Protein AF-A0A0Q4N0N8-F1 (afdb_monomer_lite)

pLDDT: mean 71.2, std 19.1, range [31.25, 95.81]

Structure (mmCIF, N/CA/C/O backbone):
data_AF-A0A0Q4N0N8-F1
#
_entry.id   AF-A0A0Q4N0N8-F1
#
loop_
_atom_site.group_PDB
_atom_site.id
_atom_site.type_symbol
_atom_site.label_atom_id
_atom_site.label_alt_id
_atom_site.label_comp_id
_atom_site.label_asym_id
_atom_site.label_entity_id
_atom_site.label_seq_id
_atom_site.pdbx_PDB_ins_code
_atom_site.Cartn_x
_atom_site.Cartn_y
_atom_site.Cartn_z
_atom_site.occupancy
_atom_site.B_iso_or_equiv
_atom_site.auth_seq_id
_atom_site.auth_comp_id
_atom_site.auth_asym_id
_atom_site.auth_atom_id
_atom_site.pdbx_PDB_model_num
ATOM 1 N N . MET A 1 1 ? 12.031 32.124 41.046 1.00 43.16 1 MET A N 1
ATOM 2 C CA . MET A 1 1 ? 10.658 31.574 41.021 1.00 43.16 1 MET A CA 1
ATOM 3 C C . MET A 1 1 ? 9.547 32.615 41.197 1.00 43.16 1 MET A C 1
ATOM 5 O O . MET A 1 1 ? 8.815 32.809 40.239 1.00 43.16 1 MET A O 1
ATOM 9 N N . GLN A 1 2 ? 9.386 33.323 42.329 1.00 37.41 2 GLN A N 1
ATOM 10 C CA . GLN A 1 2 ? 8.255 34.274 42.490 1.00 37.41 2 GLN A CA 1
ATOM 11 C C . GLN A 1 2 ? 8.308 35.481 41.524 1.00 37.41 2 GLN A C 1
ATOM 13 O O . GLN A 1 2 ? 7.289 35.864 40.955 1.00 37.41 2 GLN A O 1
ATOM 18 N N . ASN A 1 3 ? 9.500 36.027 41.255 1.00 42.97 3 ASN A N 1
ATOM 19 C CA . ASN A 1 3 ? 9.675 37.169 40.341 1.00 42.97 3 ASN A CA 1
ATOM 20 C C . ASN A 1 3 ? 9.456 36.830 38.852 1.00 42.97 3 ASN A C 1
ATOM 22 O O . ASN A 1 3 ? 9.012 37.686 38.088 1.00 42.97 3 ASN A O 1
ATOM 26 N N . GLU A 1 4 ? 9.714 35.589 38.431 1.00 53.62 4 GLU A N 1
ATOM 27 C CA . GLU A 1 4 ? 9.490 35.144 37.043 1.00 53.62 4 GLU A CA 1
ATOM 28 C C . GLU A 1 4 ? 7.996 34.991 36.741 1.00 53.62 4 GLU A C 1
ATOM 30 O O . GLU A 1 4 ? 7.537 35.378 35.666 1.00 53.62 4 GLU A O 1
ATOM 35 N N . TYR A 1 5 ? 7.219 34.532 37.726 1.00 55.38 5 TYR A N 1
ATOM 36 C CA . TYR A 1 5 ? 5.762 34.435 37.634 1.00 55.38 5 TYR A CA 1
ATOM 37 C C . TYR A 1 5 ? 5.108 35.806 37.428 1.00 55.38 5 TYR A C 1
ATOM 39 O O . TYR A 1 5 ? 4.250 35.971 36.562 1.00 55.38 5 TYR A O 1
ATOM 47 N N . VAL A 1 6 ? 5.564 36.824 38.163 1.00 57.94 6 VAL A N 1
ATOM 48 C CA . VAL A 1 6 ? 5.051 38.199 38.036 1.00 57.94 6 VAL A CA 1
ATOM 49 C C . VAL A 1 6 ? 5.380 38.800 36.665 1.00 57.94 6 VAL A C 1
ATOM 51 O O . VAL A 1 6 ? 4.570 39.542 36.104 1.00 57.94 6 VAL A O 1
ATOM 54 N N . SER A 1 7 ? 6.544 38.467 36.100 1.00 67.62 7 SER A N 1
ATOM 55 C CA . SER A 1 7 ? 6.928 38.888 34.748 1.00 67.62 7 SER A CA 1
ATOM 56 C C . SER A 1 7 ? 6.026 38.252 33.683 1.00 67.62 7 SER A C 1
ATOM 58 O O . SER A 1 7 ? 5.452 38.962 32.856 1.00 67.62 7 SER A O 1
ATOM 60 N N . ALA A 1 8 ? 5.794 36.937 33.765 1.00 66.88 8 ALA A N 1
ATOM 61 C CA . ALA A 1 8 ? 4.926 36.210 32.836 1.00 66.88 8 ALA A CA 1
ATOM 62 C C . ALA A 1 8 ? 3.473 36.723 32.855 1.00 66.88 8 ALA A C 1
ATOM 64 O O . ALA A 1 8 ? 2.869 36.922 31.800 1.00 66.88 8 ALA A O 1
ATOM 65 N N . VAL A 1 9 ? 2.929 37.027 34.039 1.00 65.81 9 VAL A N 1
ATOM 66 C CA . VAL A 1 9 ? 1.575 37.594 34.189 1.00 65.81 9 VAL A CA 1
ATOM 67 C C . VAL A 1 9 ? 1.457 38.963 33.519 1.00 65.81 9 VAL A C 1
ATOM 69 O O . VAL A 1 9 ? 0.477 39.235 32.826 1.00 65.81 9 VAL A O 1
ATOM 72 N N . LYS A 1 10 ? 2.471 39.824 33.660 1.00 72.44 10 LYS A N 1
ATOM 73 C CA . LYS A 1 10 ? 2.496 41.141 33.003 1.00 72.44 10 LYS A CA 1
ATOM 74 C C . LYS A 1 10 ? 2.585 41.024 31.480 1.00 72.44 10 LYS A C 1
ATOM 76 O O . LYS A 1 10 ? 1.965 41.829 30.776 1.00 72.44 10 LYS A O 1
ATOM 81 N N . THR A 1 11 ? 3.318 40.035 30.973 1.00 77.81 11 THR A N 1
ATOM 82 C CA . THR A 1 11 ? 3.408 39.742 29.537 1.00 77.81 11 THR A CA 1
ATOM 83 C C . THR A 1 11 ? 2.068 39.254 28.995 1.00 77.81 11 THR A C 1
ATOM 85 O O . THR A 1 11 ? 1.541 39.850 28.058 1.00 77.81 11 THR A O 1
ATOM 88 N N . HIS A 1 12 ? 1.441 38.266 29.639 1.00 72.50 12 HIS A N 1
ATOM 89 C CA . HIS A 1 12 ? 0.130 37.756 29.224 1.00 72.50 12 HIS A CA 1
ATOM 90 C C . HIS A 1 12 ? -0.971 38.823 29.310 1.00 72.50 12 HIS A C 1
ATOM 92 O O . HIS A 1 12 ? -1.810 38.910 28.416 1.00 72.50 12 HIS A O 1
ATOM 98 N N . ALA A 1 13 ? -0.931 39.702 30.317 1.00 77.06 13 ALA A N 1
ATOM 99 C CA . ALA A 1 13 ? -1.855 40.832 30.412 1.00 77.06 13 ALA A CA 1
ATOM 100 C C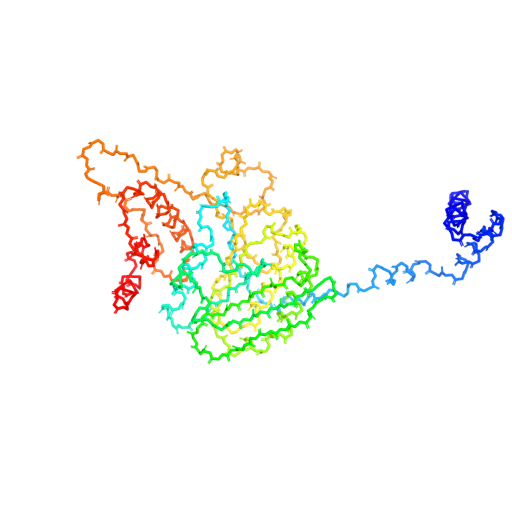 . ALA A 1 13 ? -1.687 41.826 29.260 1.00 77.06 13 ALA A C 1
ATOM 102 O O . ALA A 1 13 ? -2.662 42.424 28.812 1.00 77.06 13 ALA A O 1
ATOM 103 N N . SER A 1 14 ? -0.461 41.994 28.760 1.00 78.94 14 SER A N 1
ATOM 104 C CA . SER A 1 14 ? -0.189 42.881 27.626 1.00 78.94 14 SER A CA 1
ATOM 105 C C . SER A 1 14 ? -0.742 42.292 26.324 1.00 78.94 14 SER A C 1
ATOM 107 O O . SER A 1 14 ? -1.399 43.008 25.574 1.00 78.94 14 SER A O 1
ATOM 109 N N . VAL A 1 15 ? -0.568 40.981 26.117 1.00 80.81 15 VAL A N 1
ATOM 110 C CA . VAL A 1 15 ? -1.130 40.246 24.970 1.00 80.81 15 VAL A CA 1
ATOM 111 C C . VAL A 1 15 ? -2.661 40.261 24.993 1.00 80.81 15 VAL A C 1
ATOM 113 O O . VAL A 1 15 ? -3.289 40.502 23.965 1.00 80.81 15 VAL A O 1
ATOM 116 N N . LEU A 1 16 ? -3.279 40.063 26.163 1.00 75.06 16 LEU A N 1
ATOM 117 C CA . LEU A 1 16 ? -4.738 40.085 26.309 1.00 75.06 16 LEU A CA 1
ATOM 118 C C . LEU A 1 16 ? -5.328 41.458 25.957 1.00 75.06 16 LEU A C 1
ATOM 120 O O . LEU A 1 16 ? -6.315 41.534 25.227 1.00 75.06 16 LEU A O 1
ATOM 124 N N . VAL A 1 17 ? -4.712 42.542 26.442 1.00 83.06 17 VAL A N 1
ATOM 125 C CA . VAL A 1 17 ? -5.129 43.915 26.110 1.00 83.06 17 VAL A CA 1
ATOM 126 C C . VAL A 1 17 ? -4.998 44.174 24.612 1.00 83.06 17 VAL A C 1
ATOM 128 O O . VAL A 1 17 ? -5.902 44.750 24.011 1.00 83.06 17 VAL A O 1
ATOM 131 N N . GLU A 1 18 ? -3.901 43.735 23.996 1.00 81.31 18 GLU A N 1
ATOM 132 C CA . GLU A 1 18 ? -3.695 43.898 22.559 1.00 81.31 18 GLU A CA 1
ATOM 133 C C . GLU A 1 18 ? -4.745 43.132 21.746 1.00 81.31 18 GLU A C 1
ATOM 135 O O . GLU A 1 18 ? -5.335 43.689 20.821 1.00 81.31 18 GLU A O 1
ATOM 140 N N . HIS A 1 19 ? -5.028 41.881 22.115 1.00 73.81 19 HIS A N 1
ATOM 141 C CA . HIS A 1 19 ? -5.991 41.043 21.408 1.00 73.81 19 HIS A CA 1
ATOM 142 C C . HIS A 1 19 ? -7.421 41.588 21.519 1.00 73.81 19 HIS A C 1
ATOM 144 O O . HIS A 1 19 ? -8.115 41.687 20.512 1.00 73.81 19 HIS A O 1
ATOM 150 N N . LEU A 1 20 ? -7.852 42.011 22.712 1.00 77.00 20 LEU A N 1
ATOM 151 C CA . LEU A 1 20 ? -9.197 42.559 22.929 1.00 77.00 20 LEU A CA 1
ATOM 152 C C . LEU A 1 20 ? -9.392 43.933 22.275 1.00 77.00 20 LEU A C 1
ATOM 154 O O . LEU A 1 20 ? -10.472 44.213 21.750 1.00 77.00 20 LEU A O 1
ATOM 158 N N . ASN A 1 21 ? -8.337 44.751 22.209 1.00 81.62 21 ASN A N 1
ATOM 159 C CA . ASN A 1 21 ? -8.382 46.017 21.479 1.00 81.62 21 ASN A CA 1
ATOM 160 C C . ASN A 1 21 ? -8.669 45.816 19.982 1.00 81.62 21 ASN A C 1
ATOM 162 O O . ASN A 1 21 ? -9.342 46.660 19.390 1.00 81.62 21 ASN A O 1
ATOM 166 N N . ARG A 1 22 ? -8.231 44.702 19.371 1.00 79.06 22 ARG A N 1
ATOM 167 C CA . ARG A 1 22 ? -8.543 44.380 17.961 1.00 79.06 22 ARG A CA 1
ATOM 168 C C . ARG A 1 22 ? -10.039 44.160 17.720 1.00 79.06 22 ARG A C 1
ATOM 170 O O . ARG A 1 22 ? -10.505 44.379 16.609 1.00 79.06 22 ARG A O 1
ATOM 177 N N . TYR A 1 23 ? -10.789 43.798 18.760 1.00 78.19 23 TYR A N 1
ATOM 178 C CA . TYR A 1 23 ? -12.248 43.654 18.731 1.00 78.19 23 TYR A CA 1
ATOM 179 C C . TYR A 1 23 ? -12.982 44.890 19.287 1.00 78.19 23 TYR A C 1
ATOM 181 O O . TYR A 1 23 ? -14.175 44.826 19.569 1.00 78.19 23 TYR A O 1
ATOM 189 N N . GLY A 1 24 ? -12.284 46.020 19.468 1.00 79.19 24 GLY A N 1
ATOM 190 C CA . GLY A 1 24 ? -12.861 47.277 19.959 1.00 79.19 24 GLY A CA 1
ATOM 191 C C . GLY A 1 24 ? -13.084 47.342 21.475 1.00 79.19 24 GLY A C 1
ATOM 192 O O . GLY A 1 24 ? -13.628 48.329 21.972 1.00 79.19 24 GLY A O 1
ATOM 193 N N . ILE A 1 25 ? -12.646 46.330 22.229 1.00 80.38 25 ILE A N 1
ATOM 194 C CA . ILE A 1 25 ? -12.832 46.249 23.680 1.00 80.38 25 ILE A CA 1
ATOM 195 C C . ILE A 1 25 ? -11.601 46.836 24.378 1.00 80.38 25 ILE A C 1
ATOM 197 O O . ILE A 1 25 ? -10.527 46.236 24.386 1.00 80.38 25 ILE A O 1
ATOM 201 N N . LYS A 1 26 ? -11.765 48.008 25.002 1.00 82.06 26 LYS A N 1
ATOM 202 C CA . LYS A 1 26 ? -10.688 48.683 25.742 1.00 82.06 26 LYS A CA 1
ATOM 203 C C . LYS A 1 26 ? -10.602 48.164 27.175 1.00 82.06 26 LYS A C 1
ATOM 205 O O . LYS A 1 26 ? -11.478 48.444 27.988 1.00 82.06 26 LYS A O 1
ATOM 210 N N . LEU A 1 27 ? -9.509 47.474 27.497 1.00 79.62 27 LEU A N 1
ATOM 211 C CA . LEU A 1 27 ? -9.228 46.958 28.840 1.00 79.62 27 LEU A CA 1
ATOM 212 C C . LEU A 1 27 ? -7.971 47.620 29.425 1.00 79.62 27 LEU A C 1
ATOM 214 O O . LEU A 1 27 ? -6.937 47.695 28.759 1.00 79.62 27 LEU A O 1
ATOM 218 N N . LYS A 1 28 ? -8.026 48.096 30.679 1.00 84.19 28 LYS A N 1
ATOM 219 C CA . LYS A 1 28 ? -6.827 48.624 31.356 1.00 84.19 28 LYS A CA 1
ATOM 220 C C . LYS A 1 28 ? -5.896 47.474 31.739 1.00 84.19 28 LYS A C 1
ATOM 222 O O . LYS A 1 28 ? -6.342 46.421 32.186 1.00 84.19 28 LYS A O 1
ATOM 227 N N . LYS A 1 29 ? -4.582 47.699 31.648 1.00 74.88 29 LYS A N 1
ATOM 228 C CA . LYS A 1 29 ? -3.563 46.677 31.947 1.00 74.88 29 LYS A CA 1
ATOM 229 C C . LYS A 1 29 ? -3.675 46.107 33.368 1.00 74.88 29 LYS A C 1
ATOM 231 O O . LYS A 1 29 ? -3.425 44.926 33.561 1.00 74.88 29 LYS A O 1
ATOM 236 N N . THR A 1 30 ? -4.099 46.907 34.345 1.00 75.69 30 THR A N 1
ATOM 237 C CA . THR A 1 30 ? -4.363 46.455 35.722 1.00 75.69 30 THR A CA 1
ATOM 238 C C . THR A 1 30 ? -5.558 45.504 35.814 1.00 75.69 30 THR A C 1
ATOM 240 O O . THR A 1 30 ? -5.446 44.465 36.452 1.00 75.69 30 THR A O 1
ATOM 243 N N . GLN A 1 31 ? -6.647 45.784 35.091 1.00 76.31 31 GLN A N 1
ATOM 244 C CA . GLN A 1 31 ? -7.818 44.900 35.011 1.00 76.31 31 GLN A CA 1
ATOM 245 C C . GLN A 1 31 ? -7.477 43.583 34.297 1.00 76.31 31 GLN A C 1
ATOM 247 O O . GLN A 1 31 ? -7.916 42.517 34.710 1.00 76.31 31 GLN A O 1
ATOM 252 N N . ALA A 1 32 ? -6.638 43.634 33.257 1.00 72.81 32 ALA A N 1
ATOM 253 C CA . ALA A 1 32 ? -6.144 42.436 32.577 1.00 72.81 32 ALA A CA 1
ATOM 254 C C . ALA A 1 32 ? -5.270 41.556 33.490 1.00 72.81 32 ALA A C 1
ATOM 256 O O . ALA A 1 32 ? -5.362 40.332 33.430 1.00 72.81 32 ALA A O 1
ATOM 257 N N . ILE A 1 33 ? -4.451 42.167 34.354 1.00 71.88 33 ILE A N 1
ATOM 258 C CA . ILE A 1 33 ? -3.653 41.445 35.355 1.00 71.88 33 ILE A CA 1
ATOM 259 C C . ILE A 1 33 ? -4.564 40.773 36.388 1.00 71.88 33 ILE A C 1
ATOM 261 O O . ILE A 1 33 ? -4.341 39.608 36.691 1.00 71.88 33 ILE A O 1
ATOM 265 N N . GLU A 1 34 ? -5.598 41.456 36.886 1.00 70.25 34 GLU A N 1
ATOM 266 C CA . GLU A 1 34 ? -6.567 40.874 37.831 1.00 70.25 34 GLU A CA 1
ATOM 267 C C . GLU A 1 34 ? -7.352 39.710 37.217 1.00 70.25 34 GLU A C 1
ATOM 269 O O . GLU A 1 34 ? -7.505 38.671 37.853 1.00 70.25 34 GLU A O 1
ATOM 274 N N . VAL A 1 35 ? -7.791 39.838 35.961 1.00 71.50 35 VAL A N 1
ATOM 275 C CA . VAL A 1 35 ? -8.472 38.755 35.234 1.00 71.50 35 VAL A CA 1
ATOM 276 C C . VAL A 1 35 ? -7.550 37.547 35.070 1.00 71.50 35 VAL A C 1
ATOM 278 O O . VAL A 1 35 ? -7.963 36.425 35.347 1.00 71.50 35 VAL A O 1
ATOM 281 N N . ILE A 1 36 ? -6.290 37.754 34.678 1.00 71.12 36 ILE A N 1
ATOM 282 C CA . ILE A 1 36 ? -5.321 36.661 34.522 1.00 71.12 36 ILE A CA 1
ATOM 283 C C . ILE A 1 36 ? -4.952 36.044 35.871 1.00 71.12 36 ILE A C 1
ATOM 285 O O . ILE A 1 36 ? -4.863 34.825 35.956 1.00 71.12 36 ILE A O 1
ATOM 289 N N . ALA A 1 37 ? -4.784 36.847 36.922 1.00 65.06 37 ALA A N 1
ATOM 290 C CA . ALA A 1 37 ? -4.502 36.358 38.268 1.00 65.06 37 ALA A CA 1
ATOM 291 C C . ALA A 1 37 ? -5.677 35.538 38.830 1.00 65.06 37 ALA A C 1
ATOM 293 O O . ALA A 1 37 ? -5.457 34.466 39.389 1.00 65.06 37 ALA A O 1
ATOM 294 N N . ASN A 1 38 ? -6.920 35.977 38.607 1.00 65.88 38 ASN A N 1
ATOM 295 C CA . ASN A 1 38 ? -8.122 35.235 38.996 1.00 65.88 38 ASN A CA 1
ATOM 296 C C . ASN A 1 38 ? -8.294 33.945 38.178 1.00 65.88 38 ASN A C 1
ATOM 298 O O . ASN A 1 38 ? -8.604 32.899 38.745 1.00 65.88 38 ASN A O 1
ATOM 302 N N . LEU A 1 39 ? -8.023 33.980 36.869 1.00 62.38 39 LEU A N 1
ATOM 303 C CA . LEU A 1 39 ? -8.026 32.785 36.018 1.00 62.38 39 LEU A CA 1
ATOM 304 C C . LEU A 1 39 ? -6.916 31.802 36.413 1.00 62.38 39 LEU A C 1
ATOM 306 O O . LEU A 1 39 ? -7.148 30.598 36.431 1.00 62.38 39 LEU A O 1
ATOM 310 N N . GLN A 1 40 ? -5.726 32.284 36.770 1.00 63.31 40 GLN A N 1
ATOM 311 C CA . GLN A 1 40 ? -4.629 31.444 37.260 1.00 63.31 40 GLN A CA 1
ATOM 312 C C . GLN A 1 40 ? -4.901 30.874 38.658 1.00 63.31 40 GLN A C 1
ATOM 314 O O . GLN A 1 40 ? -4.485 29.753 38.931 1.00 63.31 40 GLN A O 1
ATOM 319 N N . GLY A 1 41 ? -5.622 31.601 39.518 1.00 56.44 41 GLY A N 1
ATOM 320 C CA . GLY A 1 41 ? -6.032 31.126 40.842 1.00 56.44 41 GLY A CA 1
ATOM 321 C C . GLY A 1 41 ? -7.158 30.087 40.815 1.00 56.44 41 GLY A C 1
ATOM 322 O O . GLY A 1 41 ? -7.227 29.248 41.709 1.00 56.44 41 GLY A O 1
ATOM 323 N N . GLN A 1 42 ? -8.028 30.109 39.798 1.00 52.25 42 GLN A N 1
ATOM 324 C CA . GLN A 1 42 ? -9.179 29.198 39.695 1.00 52.25 42 GLN A CA 1
ATOM 325 C C . GLN A 1 42 ? -8.983 28.026 38.726 1.00 52.25 42 GLN A C 1
ATOM 327 O O . GLN A 1 42 ? -9.753 27.066 38.763 1.00 52.25 42 GLN A O 1
ATOM 332 N N . THR A 1 43 ? -7.961 28.066 37.872 1.00 53.59 43 THR A N 1
ATOM 333 C CA . THR A 1 43 ? -7.798 27.077 36.805 1.00 53.59 43 THR A CA 1
ATOM 334 C C . THR A 1 43 ? -6.507 26.302 37.006 1.00 53.59 43 THR A C 1
ATOM 336 O O . THR A 1 43 ? -5.416 26.829 36.800 1.00 53.59 43 THR A O 1
ATOM 339 N N . ASP A 1 44 ? -6.634 25.031 37.392 1.00 56.25 44 ASP A N 1
ATOM 340 C CA . ASP A 1 44 ? -5.523 24.083 37.406 1.00 56.25 44 ASP A CA 1
ATOM 341 C C . ASP A 1 44 ? -4.994 23.924 35.973 1.00 56.25 44 ASP A C 1
ATOM 343 O O . ASP A 1 44 ? -5.533 23.178 35.147 1.00 56.25 44 ASP A O 1
ATOM 347 N N . TRP A 1 45 ? -3.960 24.701 35.655 1.00 48.97 45 TRP A N 1
ATOM 348 C CA . TRP A 1 45 ? -3.344 24.741 34.336 1.00 48.97 45 TRP A CA 1
ATOM 349 C C . TRP A 1 45 ? -2.771 23.389 33.932 1.00 48.97 45 TRP A C 1
ATOM 351 O O . TRP A 1 45 ? -2.695 23.125 32.739 1.00 48.97 45 TRP A O 1
ATOM 361 N N . ASN A 1 46 ? -2.457 22.496 34.875 1.00 49.09 46 ASN A N 1
ATOM 362 C CA . ASN A 1 46 ? -2.067 21.129 34.544 1.00 49.09 46 ASN A CA 1
ATOM 363 C C . ASN A 1 46 ? -3.263 20.316 34.047 1.00 49.09 46 ASN A C 1
ATOM 365 O O . ASN A 1 46 ? -3.111 19.522 33.127 1.00 49.09 46 ASN A O 1
ATOM 369 N N . ARG A 1 47 ? -4.467 20.565 34.570 1.00 46.09 47 ARG A N 1
ATOM 370 C CA . ARG A 1 47 ? -5.714 19.925 34.126 1.00 46.09 47 ARG A CA 1
ATOM 371 C C . ARG A 1 47 ? -6.227 20.485 32.801 1.00 46.09 47 ARG A C 1
ATOM 373 O O . ARG A 1 47 ? -6.757 19.731 31.992 1.00 46.09 47 ARG A O 1
ATOM 380 N N . VAL A 1 48 ? -6.072 21.788 32.556 1.00 44.38 48 VAL A N 1
ATOM 381 C CA . VAL A 1 48 ? -6.411 22.401 31.258 1.00 44.38 48 VAL A CA 1
ATOM 382 C C . VAL A 1 48 ? -5.372 22.059 30.203 1.00 44.38 48 VAL A C 1
ATOM 384 O O . VAL A 1 48 ? -5.752 21.684 29.102 1.00 44.38 48 VAL A O 1
ATOM 387 N N . ARG A 1 49 ? -4.080 22.076 30.545 1.00 40.97 49 ARG A N 1
ATOM 388 C CA . ARG A 1 49 ? -3.027 21.553 29.674 1.00 40.97 49 ARG A CA 1
ATOM 389 C C . ARG A 1 49 ? -3.278 20.082 29.385 1.00 40.97 49 ARG A C 1
ATOM 391 O O . ARG A 1 49 ? -3.349 19.753 28.223 1.00 40.97 49 ARG A O 1
ATOM 398 N N . ALA A 1 50 ? -3.585 19.246 30.378 1.00 41.94 50 ALA A N 1
ATOM 399 C CA . ALA A 1 50 ? -3.968 17.850 30.156 1.00 41.94 50 ALA A CA 1
ATOM 400 C C . ALA A 1 50 ? -5.249 17.675 29.323 1.00 41.94 50 ALA A C 1
ATOM 402 O O . ALA A 1 50 ? -5.362 16.652 28.670 1.00 41.94 50 ALA A O 1
ATOM 403 N N . LYS A 1 51 ? -6.185 18.636 29.308 1.00 46.19 51 LYS A N 1
ATOM 404 C CA . LYS A 1 51 ? -7.361 18.636 28.411 1.00 46.19 51 LYS A CA 1
ATOM 405 C C . LYS A 1 51 ? -7.059 19.155 27.000 1.00 46.19 51 LYS A C 1
ATOM 407 O O . LYS A 1 51 ? -7.741 18.767 26.061 1.00 46.19 51 LYS A O 1
ATOM 412 N N . LEU A 1 52 ? -6.078 20.045 26.855 1.00 40.88 52 LEU A N 1
ATOM 413 C CA . LEU A 1 52 ? -5.626 20.591 25.570 1.00 40.88 52 LEU A CA 1
ATOM 414 C C . LEU A 1 52 ? -4.570 19.695 24.902 1.00 40.88 52 LEU A C 1
ATOM 416 O O . LEU A 1 52 ? -4.475 19.680 23.684 1.00 40.88 52 LEU A O 1
ATOM 420 N N . THR A 1 53 ? -3.795 18.941 25.687 1.00 42.53 53 THR A N 1
ATOM 421 C CA . THR A 1 53 ? -2.750 18.000 25.244 1.00 42.53 53 THR A CA 1
ATOM 422 C C . THR A 1 53 ? -3.148 16.532 25.426 1.00 42.53 53 THR A C 1
ATOM 424 O O . THR A 1 53 ? -2.407 15.646 25.023 1.00 42.53 53 THR A O 1
ATOM 427 N N . GLY A 1 54 ? -4.291 16.250 26.048 1.00 40.25 54 GLY A N 1
ATOM 428 C CA . GLY A 1 54 ? -4.900 14.925 26.157 1.00 40.25 54 GLY A CA 1
ATOM 429 C C . GLY A 1 54 ? -6.397 15.098 25.918 1.00 40.25 54 GLY A C 1
ATOM 430 O O . GLY A 1 54 ? -7.118 15.646 26.740 1.00 40.25 54 GLY A O 1
ATOM 431 N N . VAL A 1 55 ? -6.920 14.749 24.751 1.00 38.88 55 VAL A N 1
ATOM 432 C CA . VAL A 1 55 ? -7.029 13.369 24.290 1.00 38.88 55 VAL A CA 1
ATOM 433 C C . VAL A 1 55 ? -6.819 13.328 22.770 1.00 38.88 55 VAL A C 1
ATOM 435 O O . VAL A 1 55 ? -7.780 13.228 22.017 1.00 38.88 55 VAL A O 1
ATOM 438 N N . GLU A 1 56 ? -5.572 13.291 22.299 1.00 42.94 56 GLU A N 1
ATOM 439 C CA . GLU A 1 56 ? -5.287 12.290 21.270 1.00 42.94 56 GLU A CA 1
ATOM 440 C C . GLU A 1 56 ? -5.205 10.972 22.036 1.00 42.94 56 GLU A C 1
ATOM 442 O O . GLU A 1 56 ? -4.160 10.557 22.535 1.00 42.94 56 GLU A O 1
ATOM 447 N N . LYS A 1 57 ? -6.362 10.325 22.232 1.00 45.03 57 LYS A N 1
ATOM 448 C CA . LYS A 1 57 ? -6.360 8.881 22.472 1.00 45.03 57 LYS A CA 1
ATOM 449 C C . LYS A 1 57 ? -5.468 8.339 21.368 1.00 45.03 57 LYS A C 1
ATOM 451 O O . LYS A 1 57 ? -5.700 8.703 20.216 1.00 45.03 57 LYS A O 1
ATOM 456 N N . LYS A 1 58 ? -4.481 7.507 21.706 1.00 48.88 58 LYS A N 1
ATOM 457 C CA . LYS A 1 58 ? -3.820 6.656 20.720 1.00 48.88 58 LYS A CA 1
ATOM 458 C C . LYS A 1 58 ? -4.956 6.003 19.926 1.00 48.88 58 LYS A C 1
ATOM 460 O O . LYS A 1 58 ? -5.626 5.105 20.428 1.00 48.88 58 LYS A O 1
ATOM 465 N N . LEU A 1 59 ? -5.258 6.548 18.746 1.00 57.22 59 LEU A N 1
ATOM 466 C CA . LEU A 1 59 ? -6.210 5.954 17.812 1.00 57.22 59 LEU A CA 1
ATOM 467 C C . LEU A 1 59 ? -5.677 4.588 17.399 1.00 57.22 59 LEU A C 1
ATOM 469 O O . LEU A 1 59 ? -6.452 3.713 17.050 1.00 57.22 59 LEU A O 1
ATOM 473 N N . MET A 1 60 ? -4.355 4.432 17.502 1.00 63.53 60 MET A N 1
ATOM 474 C CA . MET A 1 60 ? -3.593 3.239 17.227 1.00 63.53 60 MET A CA 1
ATOM 475 C C . MET A 1 60 ? -3.813 2.161 18.294 1.00 63.53 60 MET A C 1
ATOM 477 O O . MET A 1 60 ? -3.285 2.278 19.407 1.00 63.53 60 MET A O 1
ATOM 481 N N . PRO A 1 61 ? -4.565 1.102 17.966 1.00 71.88 61 PRO A N 1
ATOM 482 C CA . PRO A 1 61 ? -4.604 -0.107 18.775 1.00 71.88 61 PRO A CA 1
ATOM 483 C C . PRO A 1 61 ? -3.218 -0.760 18.871 1.00 71.88 61 PRO A C 1
ATOM 485 O O . PRO A 1 61 ? -2.378 -0.642 17.978 1.00 71.88 61 PRO A O 1
ATOM 488 N N . GLU A 1 62 ? -2.974 -1.461 19.975 1.00 82.62 62 GLU A N 1
ATOM 489 C CA . GLU A 1 62 ? -1.721 -2.186 20.189 1.00 82.62 62 GLU A CA 1
ATOM 490 C C . GLU A 1 62 ? -1.640 -3.428 19.294 1.00 82.62 62 GLU A C 1
ATOM 492 O O . GLU A 1 62 ? -2.651 -4.081 19.009 1.00 82.62 62 GLU A O 1
ATOM 497 N N . LEU A 1 63 ? -0.422 -3.765 18.853 1.00 86.44 63 LEU A N 1
ATOM 498 C CA . LEU A 1 63 ? -0.157 -5.003 18.121 1.00 86.44 63 LEU A CA 1
ATOM 499 C C . LEU A 1 63 ? -0.627 -6.209 18.951 1.00 86.44 63 LEU A C 1
ATOM 501 O O . LEU A 1 63 ? -0.312 -6.276 20.142 1.00 86.44 63 LEU A O 1
ATOM 505 N N . PRO A 1 64 ? -1.345 -7.178 18.349 1.00 85.12 64 PRO A N 1
ATOM 506 C CA . PRO A 1 64 ? -1.741 -8.390 19.053 1.00 85.12 64 PRO A CA 1
ATOM 507 C C . PRO A 1 64 ? -0.530 -9.093 19.679 1.00 85.12 64 PRO A C 1
ATOM 509 O O . PRO A 1 64 ? 0.520 -9.226 19.045 1.00 85.12 64 PRO A O 1
ATOM 512 N N . ALA A 1 65 ? -0.678 -9.565 20.919 1.00 82.81 65 ALA A N 1
ATOM 513 C CA . ALA A 1 65 ? 0.392 -10.269 21.618 1.00 82.81 65 ALA A CA 1
ATOM 514 C C . ALA A 1 65 ? 0.878 -11.480 20.799 1.00 82.81 65 ALA A C 1
ATOM 516 O O . ALA A 1 65 ? 0.079 -12.301 20.351 1.00 82.81 65 ALA A O 1
ATOM 517 N N . GLY A 1 66 ? 2.194 -11.581 20.589 1.00 80.00 66 GLY A N 1
ATOM 518 C CA . GLY A 1 66 ? 2.802 -12.660 19.801 1.00 80.00 66 GLY A CA 1
ATOM 519 C C . GLY A 1 66 ? 2.710 -12.495 18.278 1.00 80.00 66 GLY A C 1
ATOM 520 O O . GLY A 1 66 ? 3.091 -13.414 17.550 1.00 80.00 66 GLY A O 1
ATOM 521 N N . ALA A 1 67 ? 2.238 -11.349 17.769 1.00 84.56 67 ALA A N 1
ATOM 522 C CA . ALA A 1 67 ? 2.274 -11.059 16.339 1.00 84.56 67 ALA A CA 1
ATOM 523 C C . ALA A 1 67 ? 3.722 -11.044 15.821 1.00 84.56 67 ALA A C 1
ATOM 525 O O . ALA A 1 67 ? 4.565 -10.282 16.297 1.00 84.56 67 ALA A O 1
ATOM 526 N N . LYS A 1 68 ? 4.009 -11.884 14.820 1.00 87.38 68 LYS A N 1
ATOM 527 C CA . LYS A 1 68 ? 5.283 -11.828 14.093 1.00 87.38 68 LYS A CA 1
ATOM 528 C C . LYS A 1 68 ? 5.362 -10.518 13.297 1.00 87.38 68 LYS A C 1
ATOM 530 O O . LYS A 1 68 ? 4.346 -10.168 12.686 1.00 87.38 68 LYS A O 1
ATOM 535 N N . PRO A 1 69 ? 6.530 -9.847 13.254 1.00 89.81 69 PRO A N 1
ATOM 536 C CA . PRO A 1 69 ? 6.723 -8.671 12.415 1.00 89.81 69 PRO A CA 1
ATOM 537 C C . PRO A 1 69 ? 6.331 -8.952 10.962 1.00 89.81 69 PRO A C 1
ATOM 539 O O . PRO A 1 69 ? 6.681 -9.997 10.408 1.00 89.81 69 PRO A O 1
ATOM 542 N N . LEU A 1 70 ? 5.584 -8.032 10.357 1.00 92.38 70 LEU A N 1
ATOM 543 C CA . LEU A 1 70 ? 5.246 -8.079 8.943 1.00 92.38 70 LEU A CA 1
ATOM 544 C C . LEU A 1 70 ? 6.460 -7.642 8.131 1.00 92.38 70 LEU A C 1
ATOM 546 O O . LEU A 1 70 ? 7.003 -6.558 8.335 1.00 92.38 70 LEU A O 1
ATOM 550 N N . ARG A 1 71 ? 6.872 -8.469 7.180 1.00 92.44 71 ARG A N 1
ATOM 551 C CA . ARG A 1 71 ? 7.933 -8.103 6.252 1.00 92.44 71 ARG A CA 1
ATOM 552 C C . ARG A 1 71 ? 7.507 -6.889 5.426 1.00 92.44 71 ARG A C 1
ATOM 554 O O . ARG A 1 71 ? 6.461 -6.928 4.783 1.00 92.44 71 ARG A O 1
ATOM 561 N N . ALA A 1 72 ? 8.312 -5.833 5.435 1.00 93.00 72 ALA A N 1
ATOM 562 C CA . ALA A 1 72 ? 8.000 -4.564 4.798 1.00 93.00 72 ALA A CA 1
ATOM 563 C C . ALA A 1 72 ? 9.133 -4.098 3.877 1.00 93.00 72 ALA A C 1
ATOM 565 O O . ALA A 1 72 ? 10.306 -4.150 4.242 1.00 93.00 72 ALA A O 1
ATOM 566 N N . MET A 1 73 ? 8.785 -3.610 2.688 1.00 93.31 73 MET A N 1
ATOM 567 C CA . MET A 1 73 ? 9.734 -3.046 1.727 1.00 93.31 73 MET A CA 1
ATOM 568 C C . MET A 1 73 ? 9.281 -1.668 1.262 1.00 93.31 73 MET A C 1
ATOM 570 O O . MET A 1 73 ? 8.128 -1.501 0.872 1.00 93.31 73 MET A O 1
ATOM 574 N N . ILE A 1 74 ? 10.190 -0.690 1.272 1.00 92.62 74 ILE A N 1
ATOM 575 C CA . ILE A 1 74 ? 9.959 0.623 0.653 1.00 92.62 74 ILE A CA 1
ATOM 576 C C . ILE A 1 74 ? 10.781 0.707 -0.627 1.00 92.62 74 ILE A C 1
ATOM 578 O O . ILE A 1 74 ? 12.011 0.653 -0.578 1.00 92.62 74 ILE A O 1
ATOM 582 N N . LEU A 1 75 ? 10.101 0.866 -1.762 1.00 92.06 75 LEU A N 1
ATOM 583 C CA . LEU A 1 75 ? 10.732 1.151 -3.044 1.00 92.06 75 LEU A CA 1
ATOM 584 C C . LEU A 1 75 ? 11.048 2.646 -3.110 1.00 92.06 75 LEU A C 1
ATOM 586 O O . LEU A 1 75 ? 10.145 3.489 -3.084 1.00 92.06 75 LEU A O 1
ATOM 590 N N . LEU A 1 76 ? 12.334 2.965 -3.202 1.00 88.12 76 LEU A N 1
ATOM 591 C CA . LEU A 1 76 ? 12.867 4.316 -3.293 1.00 88.12 76 LEU A CA 1
ATOM 592 C C . LEU A 1 76 ? 13.446 4.554 -4.680 1.00 88.12 76 LEU A C 1
ATOM 594 O O . LEU A 1 76 ? 14.220 3.759 -5.207 1.00 88.12 76 LEU A O 1
ATOM 598 N N . GLY A 1 77 ? 13.082 5.682 -5.273 1.00 83.12 77 GLY A N 1
ATOM 599 C CA . GLY A 1 77 ? 13.569 6.053 -6.591 1.00 83.12 77 GLY A CA 1
ATOM 600 C C . GLY A 1 77 ? 12.969 7.365 -7.068 1.00 83.12 77 GLY A C 1
ATOM 601 O O . GLY A 1 77 ? 11.950 7.833 -6.546 1.00 83.12 77 GLY A O 1
ATOM 602 N N . ARG A 1 78 ? 13.584 7.953 -8.094 1.00 78.00 78 ARG A N 1
ATOM 603 C CA . ARG A 1 78 ? 13.143 9.227 -8.680 1.00 78.00 78 ARG A CA 1
ATOM 604 C C . ARG A 1 78 ? 11.711 9.130 -9.246 1.00 78.00 78 ARG A C 1
ATOM 606 O O . ARG A 1 78 ? 11.205 8.023 -9.478 1.00 78.00 78 ARG A O 1
ATOM 613 N N . PRO A 1 79 ? 11.012 10.258 -9.458 1.00 76.38 79 PRO A N 1
ATOM 614 C CA . PRO A 1 79 ? 9.748 10.259 -10.195 1.00 76.38 79 PRO A CA 1
ATOM 615 C C . PRO A 1 79 ? 9.888 9.572 -11.565 1.00 76.38 79 PRO A C 1
ATOM 617 O O . PRO A 1 79 ? 10.900 9.741 -12.240 1.00 76.38 79 PRO A O 1
ATOM 620 N N . GLY A 1 80 ? 8.882 8.791 -11.977 1.00 69.25 80 GLY A N 1
ATOM 621 C CA . GLY A 1 80 ? 8.841 8.163 -13.309 1.00 69.25 80 GLY A CA 1
ATOM 622 C C . GLY A 1 80 ? 9.747 6.940 -13.525 1.00 69.25 80 GLY A C 1
ATOM 623 O O . GLY A 1 80 ? 9.962 6.554 -14.674 1.00 69.25 80 GLY A O 1
ATOM 624 N N . ILE A 1 81 ? 10.277 6.341 -12.451 1.00 72.69 81 ILE A N 1
ATOM 625 C CA . ILE A 1 81 ? 11.125 5.131 -12.498 1.00 72.69 81 ILE A CA 1
ATOM 626 C C . ILE A 1 81 ? 10.331 3.809 -12.417 1.00 72.69 81 ILE A C 1
ATOM 628 O O . ILE A 1 81 ? 10.929 2.745 -12.372 1.00 72.69 81 ILE A O 1
ATOM 632 N N . GLY A 1 82 ? 8.994 3.854 -12.368 1.00 72.94 82 GLY A N 1
ATOM 633 C CA . GLY A 1 82 ? 8.167 2.637 -12.384 1.00 72.94 82 GLY A CA 1
ATOM 634 C C . GLY A 1 82 ? 7.750 2.069 -11.025 1.00 72.94 82 GLY A C 1
ATOM 635 O O . GLY A 1 82 ? 7.428 0.891 -10.920 1.00 72.94 82 GLY A O 1
ATOM 636 N N . LYS A 1 83 ? 7.797 2.859 -9.943 1.00 83.38 83 LYS A N 1
ATOM 637 C CA . LYS A 1 83 ? 7.481 2.355 -8.590 1.00 83.38 83 LYS A CA 1
ATOM 638 C C . LYS A 1 83 ? 6.029 1.876 -8.463 1.00 83.38 83 LYS A C 1
ATOM 640 O O . LYS A 1 83 ? 5.788 0.796 -7.935 1.00 83.38 83 LYS A O 1
ATOM 645 N N . THR A 1 84 ? 5.076 2.663 -8.958 1.00 81.31 84 THR A N 1
ATOM 646 C CA . THR A 1 84 ? 3.652 2.299 -8.955 1.00 81.31 84 THR A CA 1
ATOM 647 C C . THR A 1 84 ? 3.408 1.081 -9.847 1.00 81.31 84 THR A C 1
ATOM 649 O O . THR A 1 84 ? 2.676 0.173 -9.469 1.00 81.31 84 THR A O 1
ATOM 652 N N . GLU A 1 85 ? 4.080 0.998 -10.994 1.00 76.25 85 GLU A N 1
ATOM 653 C CA . GLU A 1 85 ? 4.033 -0.147 -11.905 1.00 76.25 85 GLU A CA 1
ATOM 654 C C . GLU A 1 85 ? 4.549 -1.439 -11.252 1.00 76.25 85 GLU A C 1
ATOM 656 O O . GLU A 1 85 ? 3.972 -2.507 -11.466 1.00 76.25 85 GLU A O 1
ATOM 661 N N . ALA A 1 86 ? 5.567 -1.357 -10.391 1.00 81.69 86 ALA A N 1
ATOM 662 C CA . ALA A 1 86 ? 6.007 -2.495 -9.586 1.00 81.69 86 ALA A CA 1
ATOM 663 C C . ALA A 1 86 ? 4.911 -2.962 -8.610 1.00 81.69 86 ALA A C 1
ATOM 665 O O . ALA A 1 86 ? 4.645 -4.161 -8.533 1.00 81.69 86 ALA A O 1
ATOM 666 N N . LEU A 1 87 ? 4.211 -2.042 -7.930 1.00 86.75 87 LEU A N 1
ATOM 667 C CA . LEU A 1 87 ? 3.068 -2.404 -7.078 1.00 86.75 87 LEU A CA 1
ATOM 668 C C . LEU A 1 87 ? 1.938 -3.063 -7.882 1.00 86.75 87 LEU A C 1
ATOM 670 O O . LEU A 1 87 ? 1.403 -4.082 -7.452 1.00 86.75 87 LEU A O 1
ATOM 674 N N . LYS A 1 88 ? 1.595 -2.516 -9.056 1.00 78.19 88 LYS A N 1
ATOM 675 C CA . LYS A 1 88 ? 0.579 -3.095 -9.954 1.00 78.19 88 LYS A CA 1
ATOM 676 C C . LYS A 1 88 ? 0.954 -4.513 -10.381 1.00 78.19 88 LYS A C 1
ATOM 678 O O . LYS A 1 88 ? 0.124 -5.408 -10.336 1.00 78.19 88 LYS A O 1
ATOM 683 N N . THR A 1 89 ? 2.221 -4.737 -10.719 1.00 78.62 89 THR A N 1
ATOM 684 C CA . THR A 1 89 ? 2.715 -6.073 -11.080 1.00 78.62 89 THR A CA 1
ATOM 685 C C . THR A 1 89 ? 2.538 -7.058 -9.919 1.00 78.62 89 THR A C 1
ATOM 687 O O . THR A 1 89 ? 2.104 -8.183 -10.135 1.00 78.62 89 THR A O 1
ATOM 690 N N . ILE A 1 90 ? 2.792 -6.635 -8.675 1.00 84.81 90 ILE A N 1
ATOM 691 C CA . ILE A 1 90 ? 2.553 -7.473 -7.487 1.00 84.81 90 ILE A CA 1
ATOM 692 C C . ILE A 1 90 ? 1.059 -7.791 -7.310 1.00 84.81 90 ILE A C 1
ATOM 694 O O . ILE A 1 90 ? 0.727 -8.921 -6.962 1.00 84.81 90 ILE A O 1
ATOM 698 N N . VAL A 1 91 ? 0.155 -6.836 -7.573 1.00 83.44 91 VAL A N 1
ATOM 699 C CA . VAL A 1 91 ? -1.303 -7.086 -7.570 1.00 83.44 91 VAL A CA 1
ATOM 700 C C . VAL A 1 91 ? -1.662 -8.203 -8.541 1.00 83.44 91 VAL A C 1
ATOM 702 O O . VAL A 1 91 ? -2.303 -9.170 -8.139 1.00 83.44 91 VAL A O 1
ATOM 705 N N . GLU A 1 92 ? -1.231 -8.088 -9.794 1.00 77.50 92 GLU A N 1
ATOM 706 C CA . GLU A 1 92 ? -1.539 -9.069 -10.841 1.00 77.50 92 GLU A CA 1
ATOM 707 C C . GLU A 1 92 ? -1.010 -10.465 -10.489 1.00 77.50 92 GLU A C 1
ATOM 709 O O . GLU A 1 92 ? -1.673 -11.470 -10.734 1.00 77.50 92 GLU A O 1
ATOM 714 N N . LEU A 1 93 ? 0.143 -10.541 -9.823 1.00 76.81 93 LEU A N 1
ATOM 715 C CA . LEU A 1 93 ? 0.709 -11.807 -9.357 1.00 76.81 93 LEU A CA 1
ATOM 716 C C . LEU A 1 93 ? -0.066 -12.442 -8.209 1.00 76.81 93 LEU A C 1
ATOM 718 O O . LEU A 1 93 ? -0.275 -13.651 -8.197 1.00 76.81 93 LEU A O 1
ATOM 722 N N . GLU A 1 94 ? -0.520 -11.639 -7.254 1.00 81.06 94 GLU A N 1
ATOM 723 C CA . GLU A 1 94 ? -1.418 -12.115 -6.200 1.00 81.06 94 GLU A CA 1
ATOM 724 C C . GLU A 1 94 ? -2.741 -12.626 -6.788 1.00 81.06 94 GLU A C 1
ATOM 726 O O . GLU A 1 94 ? -3.291 -13.617 -6.313 1.00 81.06 94 GLU A O 1
ATOM 731 N N . GLN A 1 95 ? -3.243 -11.991 -7.853 1.00 77.12 95 GLN A N 1
ATOM 732 C CA . GLN A 1 95 ? -4.438 -12.468 -8.554 1.00 77.12 95 GLN A CA 1
ATOM 733 C C . GLN A 1 95 ? -4.204 -13.772 -9.305 1.00 77.12 95 GLN A C 1
ATOM 735 O O . GLN A 1 95 ? -5.059 -14.655 -9.269 1.00 77.12 95 GLN A O 1
ATOM 740 N N . ALA A 1 96 ? -3.047 -13.910 -9.943 1.00 72.62 96 ALA A N 1
ATOM 741 C CA . ALA A 1 96 ? -2.639 -15.142 -10.598 1.00 72.62 96 ALA A CA 1
ATOM 742 C C . ALA A 1 96 ? -2.603 -16.332 -9.634 1.00 72.62 96 ALA A C 1
ATOM 744 O O . ALA A 1 96 ? -3.120 -17.398 -9.958 1.00 72.62 96 ALA A O 1
ATOM 745 N N . ASP A 1 97 ? -2.049 -16.130 -8.432 1.00 73.94 97 ASP A N 1
ATOM 746 C CA . ASP A 1 97 ? -2.001 -17.149 -7.377 1.00 73.94 97 ASP A CA 1
ATOM 747 C C . ASP A 1 97 ? -3.404 -17.663 -7.017 1.00 73.94 97 ASP A C 1
ATOM 749 O O . ASP A 1 97 ? -3.583 -18.836 -6.699 1.00 73.94 97 ASP A O 1
ATOM 753 N N . SER A 1 98 ? -4.431 -16.808 -7.111 1.00 75.31 98 SER A N 1
ATOM 754 C CA . SER A 1 98 ? -5.840 -17.127 -6.826 1.00 75.31 98 SER A CA 1
ATOM 755 C C . SER A 1 98 ? -6.122 -17.634 -5.398 1.00 75.31 98 SER A C 1
ATOM 757 O O . SER A 1 98 ? -7.274 -17.923 -5.067 1.00 75.31 98 SER A O 1
ATOM 759 N N . GLN A 1 99 ? -5.111 -17.727 -4.523 1.00 80.50 99 GLN A N 1
ATOM 760 C CA . GLN A 1 99 ? -5.256 -18.157 -3.123 1.00 80.50 99 GLN A CA 1
ATOM 761 C C . GLN A 1 99 ? -5.545 -16.989 -2.174 1.00 80.50 99 GLN A C 1
ATOM 763 O O . GLN A 1 99 ? -6.079 -17.182 -1.074 1.00 80.50 99 GLN A O 1
ATOM 768 N N . THR A 1 100 ? -5.169 -15.781 -2.586 1.00 86.50 100 THR A N 1
ATOM 769 C CA . THR A 1 100 ? -5.205 -14.559 -1.786 1.00 86.50 100 THR A CA 1
ATOM 770 C C . THR A 1 100 ? -5.650 -13.363 -2.617 1.00 86.50 100 THR A C 1
ATOM 772 O O . THR A 1 100 ? -5.610 -13.352 -3.842 1.00 86.50 100 THR A O 1
ATOM 775 N N . ASN A 1 101 ? -6.097 -12.321 -1.925 1.00 88.94 101 ASN A N 1
ATOM 776 C CA . ASN A 1 101 ? -6.370 -11.013 -2.501 1.00 88.94 101 ASN A CA 1
ATOM 777 C C . ASN A 1 101 ? -5.179 -10.096 -2.209 1.00 88.94 101 ASN A C 1
ATOM 779 O O . ASN A 1 101 ? -4.524 -10.225 -1.174 1.00 88.94 101 ASN A O 1
ATOM 783 N N . SER A 1 102 ? -4.932 -9.124 -3.077 1.00 90.44 102 SER A N 1
ATOM 784 C CA . SER A 1 102 ? -4.041 -8.003 -2.773 1.00 90.44 102 SER A CA 1
ATOM 785 C C . SER A 1 102 ? -4.851 -6.828 -2.231 1.00 90.44 102 SER A C 1
ATOM 787 O O . SER A 1 102 ? -5.914 -6.519 -2.772 1.00 90.44 102 SER A O 1
ATOM 789 N N . LEU A 1 103 ? -4.337 -6.139 -1.215 1.00 93.81 103 LEU A N 1
ATOM 790 C CA . LEU A 1 103 ? -4.894 -4.880 -0.724 1.00 93.81 103 LEU A CA 1
ATOM 791 C C . LEU A 1 103 ? -4.024 -3.718 -1.202 1.00 93.81 103 LEU A C 1
ATOM 793 O O . LEU A 1 103 ? -2.911 -3.556 -0.717 1.00 93.81 103 LEU A O 1
ATOM 797 N N . PHE A 1 104 ? -4.524 -2.910 -2.128 1.00 92.56 104 PHE A N 1
ATOM 798 C CA . PHE A 1 104 ? -3.839 -1.740 -2.667 1.00 92.56 104 PHE A CA 1
ATOM 799 C C . PHE A 1 104 ? -4.426 -0.465 -2.062 1.00 92.56 104 PHE A C 1
ATOM 801 O O . PHE A 1 104 ? -5.617 -0.205 -2.195 1.00 92.56 104 PHE A O 1
ATOM 808 N N . ILE A 1 105 ? -3.603 0.344 -1.404 1.00 93.56 105 ILE A N 1
ATOM 809 C CA . ILE A 1 105 ? -3.992 1.595 -0.749 1.00 93.56 105 ILE A CA 1
ATOM 810 C C . ILE A 1 105 ? -3.344 2.749 -1.506 1.00 93.56 105 ILE A C 1
ATOM 812 O O . ILE A 1 105 ? -2.123 2.878 -1.515 1.00 93.56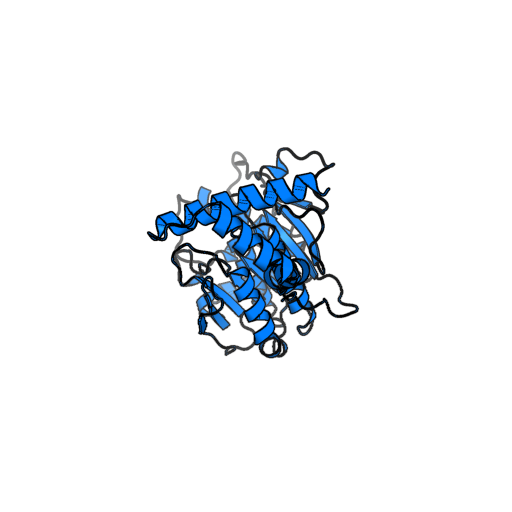 105 ILE A O 1
ATOM 816 N N . CYS A 1 106 ? -4.152 3.607 -2.116 1.00 89.31 106 CYS A N 1
ATOM 817 C CA . CYS A 1 106 ? -3.691 4.810 -2.794 1.00 89.31 106 CYS A CA 1
ATOM 818 C C . CYS A 1 106 ? -3.981 6.046 -1.939 1.00 89.31 106 CYS A C 1
ATOM 820 O O . CYS A 1 106 ? -5.135 6.447 -1.769 1.00 89.31 106 CYS A O 1
ATOM 822 N N . LEU A 1 107 ? -2.923 6.664 -1.410 1.00 87.12 107 LEU A N 1
ATOM 823 C CA . LEU A 1 107 ? -3.033 7.815 -0.509 1.00 87.12 107 LEU A CA 1
ATOM 824 C C . LEU A 1 107 ? -3.383 9.131 -1.215 1.00 87.12 107 LEU A C 1
ATOM 826 O O . LEU A 1 107 ? -3.855 10.064 -0.572 1.00 87.12 107 LEU A O 1
ATOM 830 N N . SER A 1 108 ? -3.154 9.220 -2.523 1.00 73.69 108 SER A N 1
ATOM 831 C CA . SER A 1 108 ? -3.406 10.420 -3.328 1.00 73.69 108 SER A CA 1
ATOM 832 C C . SER A 1 108 ? -4.752 10.415 -4.046 1.00 73.69 108 SER A C 1
ATOM 834 O O . SER A 1 108 ? -5.039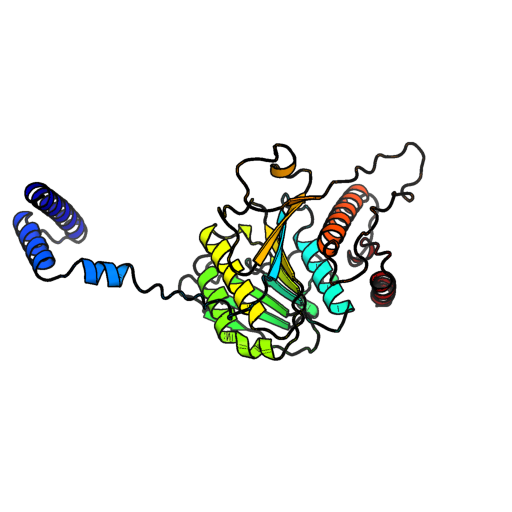 11.341 -4.808 1.00 73.69 108 SER A O 1
ATOM 836 N N . GLY A 1 109 ? -5.541 9.346 -3.888 1.00 60.47 109 GLY A N 1
ATOM 837 C CA . GLY A 1 109 ? -6.786 9.136 -4.632 1.00 60.47 109 GLY A CA 1
ATOM 838 C C . GLY A 1 109 ? -6.576 9.034 -6.146 1.00 60.47 109 GLY A C 1
ATOM 839 O O . GLY A 1 109 ? -7.538 9.067 -6.907 1.00 60.47 109 GLY A O 1
ATOM 840 N N . SER A 1 110 ? -5.319 8.929 -6.585 1.00 56.28 110 SER A N 1
ATOM 841 C CA . SER A 1 110 ? -4.893 9.004 -7.980 1.00 56.28 110 SER A CA 1
ATOM 842 C C . SER A 1 110 ? -4.389 7.657 -8.493 1.00 56.28 110 SER A C 1
ATOM 844 O O . SER A 1 110 ? -3.612 7.614 -9.441 1.00 56.28 110 SER A O 1
ATOM 846 N N . ALA A 1 111 ? -4.881 6.534 -7.950 1.00 49.25 111 ALA A N 1
ATOM 847 C CA . ALA A 1 111 ? -4.629 5.207 -8.532 1.00 49.25 111 ALA A CA 1
ATOM 848 C C . ALA A 1 111 ? -5.016 5.156 -10.031 1.00 49.25 111 ALA A C 1
ATOM 850 O O . ALA A 1 111 ? -4.567 4.287 -10.780 1.00 49.25 111 ALA A O 1
ATOM 851 N N . HIS A 1 112 ? -5.815 6.133 -10.470 1.00 49.47 112 HIS A N 1
ATOM 852 C CA . HIS A 1 112 ? -6.174 6.459 -11.840 1.00 49.47 112 HIS A CA 1
ATOM 853 C C . HIS A 1 112 ? -5.166 7.379 -12.547 1.00 49.47 112 HIS A C 1
ATOM 855 O O . HIS A 1 112 ? -5.531 8.483 -12.942 1.00 49.47 112 HIS A O 1
ATOM 861 N N . VAL A 1 113 ? -3.919 6.968 -12.781 1.00 35.06 113 VAL A N 1
ATOM 862 C CA . VAL A 1 113 ? -3.101 7.691 -13.776 1.00 35.06 113 VAL A CA 1
ATOM 863 C C . VAL A 1 113 ? -2.195 6.734 -14.559 1.00 35.06 113 VAL A C 1
ATOM 865 O O . VAL A 1 113 ? -1.106 6.398 -14.110 1.00 35.06 113 VAL A O 1
ATOM 868 N N . TYR A 1 114 ? -2.676 6.226 -15.705 1.00 35.72 114 TYR A N 1
ATOM 869 C CA . TYR A 1 114 ? -2.226 6.617 -17.058 1.00 35.72 114 TYR A CA 1
ATOM 870 C C . TYR A 1 114 ? -2.938 5.811 -18.181 1.00 35.72 114 TYR A C 1
ATOM 872 O O . TYR A 1 114 ? -2.985 4.589 -18.158 1.00 35.72 114 TYR A O 1
ATOM 880 N N . LEU A 1 115 ? -3.458 6.581 -19.149 1.00 31.25 115 LEU A N 1
ATOM 881 C CA . LEU A 1 115 ? -3.699 6.406 -20.600 1.00 31.25 115 LEU A CA 1
ATOM 882 C C . LEU A 1 115 ? -4.434 5.212 -21.232 1.00 31.25 115 LEU A C 1
ATOM 884 O O . LEU A 1 115 ? -4.925 5.427 -22.337 1.00 31.25 115 LEU A O 1
ATOM 888 N N . ASP A 1 116 ? -4.595 4.052 -20.602 1.00 39.50 116 ASP A N 1
ATOM 889 C CA . ASP A 1 116 ? -5.372 2.959 -21.215 1.00 39.50 116 ASP A CA 1
ATOM 890 C C . ASP A 1 116 ? -6.267 2.255 -20.194 1.00 39.50 116 ASP A C 1
ATOM 892 O O . ASP A 1 116 ? -5.876 2.022 -19.049 1.00 39.50 116 ASP A O 1
ATOM 896 N N . GLU A 1 117 ? -7.485 1.894 -20.609 1.00 43.12 117 GLU A N 1
ATOM 897 C CA . GLU A 1 117 ? -8.436 1.176 -19.749 1.00 43.12 117 GLU A CA 1
ATOM 898 C C . GLU A 1 117 ? -7.839 -0.144 -19.224 1.00 43.12 117 GLU A C 1
ATOM 900 O O . GLU A 1 117 ? -8.121 -0.551 -18.099 1.00 43.12 117 GLU A O 1
ATOM 905 N N . GLN A 1 118 ? -6.929 -0.749 -19.991 1.00 46.25 118 GLN A N 1
ATOM 906 C CA . GLN A 1 118 ? -6.219 -1.985 -19.654 1.00 46.25 118 GLN A CA 1
ATOM 907 C C . GLN A 1 118 ? -5.171 -1.837 -18.534 1.00 46.25 118 GLN A C 1
ATOM 909 O O . GLN A 1 118 ? -4.808 -2.834 -17.918 1.00 46.25 118 GLN A O 1
ATOM 914 N N . ASP A 1 119 ? -4.699 -0.621 -18.239 1.00 43.00 119 ASP A N 1
ATOM 915 C CA . ASP A 1 119 ? -3.643 -0.358 -17.242 1.00 43.00 119 ASP A CA 1
ATOM 916 C C . ASP A 1 119 ? -4.197 0.063 -15.867 1.00 43.00 119 ASP A C 1
ATOM 918 O O . ASP A 1 119 ? -3.440 0.381 -14.929 1.00 43.00 119 ASP A O 1
ATOM 922 N N . SER A 1 120 ? -5.526 0.095 -15.723 1.00 51.16 120 SER A N 1
ATOM 923 C CA . SER A 1 120 ? -6.171 0.451 -14.464 1.00 51.16 120 SER A CA 1
ATOM 924 C C . SER A 1 120 ? -6.572 -0.800 -13.675 1.00 51.16 120 SER A C 1
ATOM 926 O O . SER A 1 120 ? -7.378 -1.612 -14.125 1.00 51.16 120 SER A O 1
ATOM 928 N N . ILE A 1 121 ? -6.065 -0.909 -12.440 1.00 56.19 121 ILE A N 1
ATOM 929 C CA . ILE A 1 121 ? -6.504 -1.931 -11.470 1.00 56.19 121 ILE A CA 1
ATOM 930 C C . ILE A 1 121 ? -8.032 -1.848 -11.268 1.00 56.19 121 ILE A C 1
ATOM 932 O O . ILE A 1 121 ? -8.696 -2.851 -11.017 1.00 56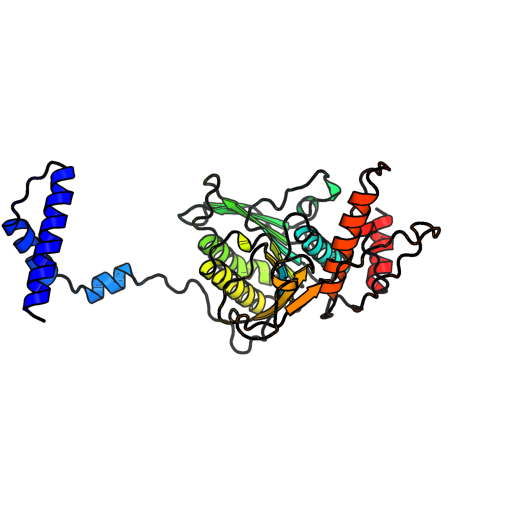.19 121 ILE A O 1
ATOM 936 N N . SER A 1 122 ? -8.601 -0.645 -11.428 1.00 54.09 122 SER A N 1
ATOM 937 C CA . SER A 1 122 ? -9.973 -0.312 -11.053 1.00 54.09 122 SER A CA 1
ATOM 938 C C . SER A 1 122 ? -11.075 -1.100 -11.759 1.00 54.09 122 SER A C 1
ATOM 940 O O . SER A 1 122 ? -12.150 -1.227 -11.169 1.00 54.09 122 SER A O 1
ATOM 942 N N . TYR A 1 123 ? -10.864 -1.620 -12.974 1.00 52.38 123 TYR A N 1
ATOM 943 C CA . TYR A 1 123 ? -11.946 -2.285 -13.720 1.00 52.38 123 TYR A CA 1
ATOM 944 C C . TYR A 1 123 ? -12.288 -3.686 -13.195 1.00 52.38 123 TYR A C 1
ATOM 946 O O . TYR A 1 123 ? -13.378 -4.192 -13.474 1.00 52.38 123 TYR A O 1
ATOM 954 N N . HIS A 1 124 ? -11.414 -4.303 -12.390 1.00 67.12 124 HIS A N 1
ATOM 955 C CA . HIS A 1 124 ? -11.598 -5.675 -11.900 1.00 67.12 124 HIS A CA 1
ATOM 956 C C . HIS A 1 124 ? -11.393 -5.845 -10.388 1.00 67.12 124 HIS A C 1
ATOM 958 O O . HIS A 1 124 ? -11.254 -6.972 -9.912 1.00 67.12 124 HIS A O 1
ATOM 964 N N . SER A 1 125 ? -11.418 -4.754 -9.621 1.00 77.62 125 SER A N 1
ATOM 965 C CA . SER A 1 125 ? -11.183 -4.749 -8.176 1.00 77.62 125 SER A CA 1
ATOM 966 C C . SER A 1 125 ? -12.424 -4.408 -7.346 1.00 77.62 125 SER A C 1
ATOM 968 O O . SER A 1 125 ? -13.369 -3.752 -7.786 1.00 77.62 125 SER A O 1
ATOM 970 N N . ASN A 1 126 ? -12.409 -4.845 -6.089 1.00 87.19 126 ASN A N 1
ATOM 971 C CA . ASN A 1 126 ? -13.284 -4.337 -5.045 1.00 87.19 126 ASN A CA 1
ATOM 972 C C . ASN A 1 126 ? -12.805 -2.936 -4.644 1.00 87.19 126 ASN A C 1
ATOM 974 O O . ASN A 1 126 ? -11.854 -2.805 -3.877 1.00 87.19 126 ASN A O 1
ATOM 978 N N . ASN A 1 127 ? -13.447 -1.897 -5.170 1.00 87.81 127 ASN A N 1
ATOM 979 C CA . ASN A 1 127 ? -13.038 -0.515 -4.919 1.00 87.81 127 ASN A CA 1
ATOM 980 C C . ASN A 1 127 ? -13.728 0.057 -3.684 1.00 87.81 127 ASN A C 1
ATOM 982 O O . ASN A 1 127 ? -14.944 -0.082 -3.532 1.00 87.81 127 ASN A O 1
ATOM 986 N N . PHE A 1 128 ? -12.944 0.728 -2.848 1.00 90.88 128 PHE A N 1
ATOM 987 C CA . PHE A 1 128 ? -13.370 1.591 -1.762 1.00 90.88 128 PHE A CA 1
ATOM 988 C C . PHE A 1 128 ? -12.842 2.996 -2.009 1.00 90.88 128 PHE A C 1
ATOM 990 O O . PHE A 1 128 ? -11.633 3.196 -2.004 1.00 90.88 128 PHE A O 1
ATOM 997 N N . ASP A 1 129 ? -13.735 3.967 -2.159 1.00 91.25 129 ASP A N 1
ATOM 998 C CA . ASP A 1 129 ? -13.359 5.377 -2.188 1.00 91.25 129 ASP A CA 1
ATOM 999 C C . ASP A 1 129 ? -13.722 5.999 -0.843 1.00 91.25 129 ASP A C 1
ATOM 1001 O O . ASP A 1 129 ? -14.883 6.003 -0.420 1.00 91.25 129 ASP A O 1
ATOM 1005 N N . VAL A 1 130 ? -12.705 6.490 -0.147 1.00 93.06 130 VAL A N 1
ATOM 1006 C CA . VAL A 1 130 ? -12.807 7.084 1.182 1.00 93.06 130 VAL A CA 1
ATOM 1007 C C . VAL A 1 130 ? -12.594 8.581 1.029 1.00 93.06 130 VAL A C 1
ATOM 1009 O O . VAL A 1 130 ? -11.463 9.060 0.949 1.00 93.06 130 VAL A O 1
ATOM 1012 N N . HIS A 1 131 ? -13.700 9.314 0.978 1.00 92.56 131 HIS A N 1
ATOM 1013 C CA . HIS A 1 131 ? -13.716 10.768 0.941 1.00 92.56 131 HIS A CA 1
ATOM 1014 C C . HIS A 1 131 ? -13.472 11.330 2.338 1.00 92.56 131 HIS A C 1
ATOM 1016 O O . HIS A 1 131 ? -14.181 10.975 3.288 1.00 92.56 131 HIS A O 1
ATOM 1022 N N . TYR A 1 132 ? -12.484 12.210 2.469 1.00 91.31 132 TYR A N 1
ATOM 1023 C CA . TYR A 1 132 ? -12.082 12.780 3.748 1.00 91.31 132 TYR A CA 1
ATOM 1024 C C . TYR A 1 132 ? -11.824 14.288 3.681 1.00 91.31 132 TYR A C 1
ATOM 1026 O O . TYR A 1 132 ? -11.621 14.872 2.619 1.00 91.31 132 TYR A O 1
ATOM 1034 N N . SER A 1 133 ? -11.814 14.909 4.858 1.00 87.94 133 SER A N 1
ATOM 1035 C CA . SER A 1 133 ? -11.391 16.294 5.084 1.00 87.94 133 SER A CA 1
ATOM 1036 C C . SER A 1 133 ? -10.554 16.401 6.355 1.00 87.94 133 SER A C 1
ATOM 1038 O O . SER A 1 133 ? -10.338 15.412 7.062 1.00 87.94 133 SER A O 1
ATOM 1040 N N . SER A 1 134 ? -10.177 17.629 6.708 1.00 83.88 134 SER A N 1
ATOM 1041 C CA . SER A 1 134 ? -9.572 17.966 8.000 1.00 83.88 134 SER A CA 1
ATOM 1042 C C . SER A 1 134 ? -10.361 17.470 9.225 1.00 83.88 134 SER A C 1
ATOM 1044 O O . SER A 1 134 ? -9.774 17.264 10.285 1.00 83.88 134 SER A O 1
ATOM 1046 N N . THR A 1 135 ? -11.672 17.237 9.091 1.00 82.44 135 THR A N 1
ATOM 1047 C CA . THR A 1 135 ? -12.542 16.762 10.184 1.00 82.44 135 THR A CA 1
ATOM 1048 C C . THR A 1 135 ? -12.685 15.237 10.262 1.00 82.44 135 THR A C 1
ATOM 1050 O O . THR A 1 135 ? -13.251 14.732 11.231 1.00 82.44 135 THR A O 1
ATOM 1053 N N . GLY A 1 136 ? -12.147 14.496 9.286 1.00 86.31 136 GLY A N 1
ATOM 1054 C CA . GLY A 1 136 ? -12.232 13.036 9.201 1.00 86.31 136 GLY A CA 1
ATOM 1055 C C . GLY A 1 136 ? -12.946 12.539 7.940 1.00 86.31 136 GLY A C 1
ATOM 1056 O O . GLY A 1 136 ? -13.041 13.250 6.937 1.00 86.31 136 GLY A O 1
ATOM 1057 N N . ILE A 1 137 ? -13.444 11.298 7.998 1.00 91.69 137 ILE A N 1
ATOM 1058 C CA . ILE A 1 137 ? -14.162 10.649 6.891 1.00 91.69 137 ILE A CA 1
ATOM 1059 C C . ILE A 1 137 ? -15.517 11.334 6.687 1.00 91.69 137 ILE A C 1
ATOM 1061 O O . ILE A 1 137 ? -16.349 11.360 7.593 1.00 91.69 137 ILE A O 1
ATOM 1065 N N . ILE A 1 138 ? -15.751 11.833 5.476 1.00 93.00 138 ILE A N 1
ATOM 1066 C CA . ILE A 1 138 ? -17.026 12.420 5.048 1.00 93.00 138 ILE A CA 1
ATOM 1067 C C . ILE A 1 138 ? -17.940 11.327 4.504 1.00 93.00 138 ILE A C 1
ATOM 1069 O O . ILE A 1 138 ? -19.123 11.255 4.841 1.00 93.00 138 ILE A O 1
ATOM 1073 N N . LYS A 1 139 ? -17.391 10.472 3.638 1.00 92.75 139 LYS A N 1
ATOM 1074 C CA . LYS A 1 139 ? -18.147 9.426 2.957 1.00 92.75 139 LYS A CA 1
ATOM 1075 C C . LYS A 1 139 ? -17.228 8.286 2.557 1.00 92.75 139 LYS A C 1
ATOM 1077 O O . LYS A 1 139 ? -16.135 8.503 2.056 1.00 92.75 139 LYS A O 1
ATOM 1082 N N . THR A 1 140 ? -17.744 7.074 2.679 1.00 93.00 140 THR A N 1
ATOM 1083 C CA . THR A 1 140 ? -17.119 5.880 2.118 1.00 93.00 140 THR A CA 1
ATOM 1084 C C . THR A 1 140 ? -18.057 5.283 1.080 1.00 93.00 140 THR A C 1
ATOM 1086 O O . THR A 1 140 ? -19.225 5.012 1.373 1.00 93.00 140 THR A O 1
ATOM 1089 N N . THR A 1 141 ? -17.564 5.065 -0.133 1.00 89.62 141 THR A N 1
ATOM 1090 C CA . THR A 1 141 ? -18.220 4.234 -1.148 1.00 89.62 141 THR A CA 1
ATOM 1091 C C . THR A 1 141 ? -17.401 2.985 -1.394 1.00 89.62 141 THR A C 1
ATOM 1093 O O . THR A 1 141 ? -16.202 2.980 -1.165 1.00 89.62 141 THR A O 1
ATOM 1096 N N . GLY A 1 142 ? -18.051 1.911 -1.839 1.00 85.00 142 GLY A N 1
ATOM 1097 C CA . GLY A 1 142 ? -17.382 0.636 -2.082 1.00 85.00 142 GLY A CA 1
ATOM 1098 C C . GLY A 1 142 ? -17.964 -0.518 -1.291 1.00 85.00 142 GLY A C 1
ATOM 1099 O O . GLY A 1 142 ? -18.614 -0.324 -0.263 1.00 85.00 142 GLY A O 1
ATOM 1100 N N . ARG A 1 143 ? -17.793 -1.729 -1.820 1.00 81.75 143 ARG A N 1
ATOM 1101 C CA . ARG A 1 143 ? -18.206 -2.988 -1.186 1.00 81.75 143 ARG A CA 1
ATOM 1102 C C . ARG A 1 143 ? -17.325 -4.120 -1.699 1.00 81.75 143 ARG A C 1
ATOM 1104 O O . ARG A 1 143 ? -16.979 -4.136 -2.877 1.00 81.75 143 ARG A O 1
ATOM 1111 N N . LEU A 1 144 ? -17.076 -5.111 -0.848 1.00 84.62 144 LEU A N 1
ATOM 1112 C CA . LEU A 1 144 ? -16.557 -6.408 -1.279 1.00 84.62 144 LEU A CA 1
ATOM 1113 C C . LEU A 1 144 ? -17.669 -7.144 -2.039 1.00 84.62 144 LEU A C 1
ATOM 1115 O O . LEU A 1 144 ? -18.645 -7.588 -1.438 1.00 84.62 144 LEU A O 1
ATOM 1119 N N . ARG A 1 145 ? -17.570 -7.201 -3.367 1.00 78.50 145 ARG A N 1
ATOM 1120 C CA . ARG A 1 145 ? -18.543 -7.877 -4.247 1.00 78.50 145 ARG A CA 1
ATOM 1121 C C . ARG A 1 145 ? -17.932 -9.049 -4.992 1.00 78.50 145 ARG A C 1
ATOM 1123 O O . ARG A 1 145 ? -18.633 -10.008 -5.292 1.00 78.50 145 ARG A O 1
ATOM 1130 N N . LEU A 1 146 ? -16.654 -8.937 -5.323 1.00 74.25 146 LEU A N 1
ATOM 1131 C CA . LEU A 1 146 ? -15.949 -9.883 -6.158 1.00 74.25 146 LEU A CA 1
ATOM 1132 C C . LEU A 1 146 ? -15.056 -10.752 -5.264 1.00 74.25 146 LEU A C 1
ATOM 1134 O O . LEU A 1 146 ? -14.098 -10.230 -4.687 1.00 74.25 146 LEU A O 1
ATOM 1138 N N . PRO A 1 147 ? -15.365 -12.047 -5.091 1.00 75.31 147 PRO A N 1
ATOM 1139 C CA . PRO A 1 147 ? -14.473 -12.946 -4.373 1.00 75.31 147 PRO A CA 1
ATOM 1140 C C . PRO A 1 147 ? -13.168 -13.099 -5.162 1.00 75.31 147 PRO A C 1
ATOM 1142 O O . PRO A 1 147 ? -13.199 -13.164 -6.390 1.00 75.31 147 PRO A O 1
ATOM 1145 N N . ASN A 1 148 ? -12.039 -13.176 -4.455 1.00 74.81 148 ASN A N 1
ATOM 1146 C CA . ASN A 1 148 ? -10.711 -13.379 -5.048 1.00 74.81 148 ASN A CA 1
ATOM 1147 C C . ASN A 1 148 ? -10.359 -12.322 -6.112 1.00 74.81 148 ASN A C 1
ATOM 1149 O O . ASN A 1 148 ? -9.882 -12.664 -7.190 1.00 74.81 148 ASN A O 1
ATOM 1153 N N . LYS A 1 149 ? -10.659 -11.049 -5.829 1.00 84.50 149 LYS A N 1
ATOM 1154 C CA . LYS A 1 149 ? -10.288 -9.893 -6.653 1.00 84.50 149 LYS A CA 1
ATOM 1155 C C . LYS A 1 149 ? -9.532 -8.861 -5.826 1.00 84.50 149 LYS A C 1
ATOM 1157 O O . LYS A 1 149 ? -9.815 -8.739 -4.629 1.00 84.50 149 LYS A O 1
ATOM 1162 N N . PRO A 1 150 ? -8.630 -8.065 -6.439 1.00 86.56 150 PRO A N 1
ATOM 1163 C CA . PRO A 1 150 ? -7.872 -7.058 -5.710 1.00 86.56 150 PRO A CA 1
ATOM 1164 C C . PRO A 1 150 ? -8.816 -6.132 -4.962 1.00 86.56 150 PRO A C 1
ATOM 1166 O O . PRO A 1 150 ? -9.910 -5.832 -5.441 1.00 86.56 150 PRO A O 1
ATOM 1169 N N . ILE A 1 151 ? -8.396 -5.657 -3.802 1.00 91.38 151 ILE A N 1
ATOM 1170 C CA . ILE A 1 151 ? -9.123 -4.637 -3.065 1.00 91.38 151 ILE A CA 1
ATOM 1171 C C . ILE A 1 151 ? -8.345 -3.341 -3.201 1.00 91.38 151 ILE A C 1
ATOM 1173 O O . ILE A 1 151 ? -7.174 -3.292 -2.841 1.00 91.38 151 ILE A O 1
ATOM 1177 N N . LEU A 1 152 ? -8.991 -2.306 -3.724 1.00 90.31 152 LEU A N 1
ATOM 1178 C CA . LEU A 1 152 ? -8.413 -0.979 -3.881 1.00 90.31 152 LEU A CA 1
ATOM 1179 C C . LEU A 1 152 ? -9.063 -0.039 -2.868 1.00 90.31 152 LEU A C 1
ATOM 1181 O O . LEU A 1 152 ? -10.284 0.059 -2.823 1.00 90.31 152 LEU A O 1
ATOM 1185 N N . ILE A 1 153 ? -8.257 0.653 -2.071 1.00 92.25 153 ILE A N 1
ATOM 1186 C CA . ILE A 1 153 ? -8.686 1.736 -1.188 1.00 92.25 153 ILE A CA 1
ATOM 1187 C C . ILE A 1 153 ? -8.106 3.036 -1.739 1.00 92.25 153 ILE A C 1
ATOM 1189 O O . ILE A 1 153 ? -6.896 3.248 -1.684 1.00 92.25 153 ILE A O 1
ATOM 1193 N N . ASN A 1 154 ? -8.966 3.913 -2.238 1.00 89.75 154 ASN A N 1
ATOM 1194 C CA . ASN A 1 154 ? -8.618 5.249 -2.692 1.00 89.75 154 ASN A CA 1
ATOM 1195 C C . ASN A 1 154 ? -8.944 6.265 -1.600 1.00 89.75 154 ASN A C 1
ATOM 1197 O O . ASN A 1 154 ? -10.104 6.431 -1.223 1.00 89.75 154 ASN A O 1
ATOM 1201 N N . MET A 1 155 ? -7.932 6.977 -1.116 1.00 90.50 155 MET A N 1
ATOM 1202 C CA . MET A 1 155 ? -8.123 8.094 -0.194 1.00 90.50 155 MET A CA 1
ATOM 1203 C C . MET A 1 155 ? -8.313 9.380 -1.000 1.00 90.50 155 MET A C 1
ATOM 1205 O O . MET A 1 155 ? -7.382 9.840 -1.654 1.00 90.50 155 MET A O 1
ATOM 1209 N N . ILE A 1 156 ? -9.507 9.972 -0.959 1.00 88.81 156 ILE A N 1
ATOM 1210 C CA . ILE A 1 156 ? -9.866 11.145 -1.766 1.00 88.81 156 ILE A CA 1
ATOM 1211 C C . ILE A 1 156 ? -10.120 12.335 -0.843 1.00 88.81 156 ILE A C 1
ATOM 1213 O O . ILE A 1 156 ? -11.010 12.300 0.000 1.00 88.81 156 ILE A O 1
ATOM 1217 N N . SER A 1 157 ? -9.345 13.405 -1.002 1.00 86.25 157 SER A N 1
ATOM 1218 C CA . SER A 1 157 ? -9.581 14.641 -0.256 1.00 86.25 157 SER A CA 1
ATOM 1219 C C . SER A 1 157 ? -10.705 15.450 -0.900 1.00 86.25 157 SER A C 1
ATOM 1221 O O . SER A 1 157 ? -10.620 15.791 -2.082 1.00 86.25 157 SER A O 1
ATOM 1223 N N . ASP A 1 158 ? -11.723 15.811 -0.120 1.00 82.50 158 ASP A N 1
ATOM 1224 C CA . ASP A 1 158 ? -12.781 16.736 -0.555 1.00 82.50 158 ASP A CA 1
ATOM 1225 C C . ASP A 1 158 ? -12.304 18.204 -0.528 1.00 82.50 158 ASP A C 1
ATOM 1227 O O . ASP A 1 158 ? -12.925 19.096 -1.111 1.00 82.50 158 ASP A O 1
ATOM 1231 N N . GLU A 1 159 ? -11.159 18.467 0.105 1.00 81.75 159 GLU A N 1
ATOM 1232 C CA . GLU A 1 159 ? -10.469 19.752 0.084 1.00 81.75 159 GLU A CA 1
ATOM 1233 C C . GLU A 1 159 ? -9.369 19.728 -0.990 1.00 81.75 159 GLU A C 1
ATOM 1235 O O . GLU A 1 159 ? -8.326 19.085 -0.840 1.00 81.75 159 GLU A O 1
ATOM 1240 N N . ARG A 1 160 ? -9.569 20.461 -2.091 1.00 74.94 160 ARG A N 1
ATOM 1241 C CA . ARG A 1 160 ? -8.652 20.446 -3.244 1.00 74.94 160 ARG A CA 1
ATOM 1242 C C . ARG A 1 160 ? -7.195 20.709 -2.835 1.00 74.94 160 ARG A C 1
ATOM 1244 O O . ARG A 1 160 ? -6.854 21.802 -2.394 1.00 74.94 160 ARG A O 1
ATOM 1251 N N . GLY A 1 161 ? -6.332 19.717 -3.057 1.00 67.12 161 GLY A N 1
ATOM 1252 C CA . GLY A 1 161 ? -4.892 19.794 -2.777 1.00 67.12 161 GLY A CA 1
ATOM 1253 C C . GLY A 1 161 ? -4.514 19.682 -1.295 1.00 67.12 161 GLY A C 1
ATOM 1254 O O . GLY A 1 161 ? -3.327 19.688 -0.976 1.00 67.12 161 GLY A O 1
ATOM 1255 N N . SER A 1 162 ? -5.490 19.557 -0.395 1.00 79.25 162 SER A N 1
ATOM 1256 C CA . SER A 1 162 ? -5.260 19.347 1.034 1.00 79.25 162 SER A CA 1
ATOM 1257 C C . SER A 1 162 ? -5.066 17.863 1.321 1.00 79.25 162 SER A C 1
ATOM 1259 O O . SER A 1 162 ? -5.752 17.010 0.758 1.00 79.25 162 SER A O 1
ATOM 1261 N N . ARG A 1 163 ? -4.152 17.556 2.240 1.00 80.56 163 ARG A N 1
ATOM 1262 C CA . ARG A 1 163 ? -3.962 16.208 2.802 1.00 80.56 163 ARG A CA 1
ATOM 1263 C C . ARG A 1 163 ? -4.280 16.152 4.294 1.00 80.56 163 ARG A C 1
ATOM 1265 O O . ARG A 1 163 ? -4.089 15.117 4.925 1.00 80.56 163 ARG A O 1
ATOM 1272 N N . HIS A 1 164 ? -4.785 17.249 4.856 1.00 83.75 164 HIS A N 1
ATOM 1273 C CA . HIS A 1 164 ? -5.162 17.307 6.261 1.00 83.75 164 HIS A CA 1
ATOM 1274 C C . HIS A 1 164 ? -6.248 16.270 6.554 1.00 83.75 164 HIS A C 1
ATOM 1276 O O . HIS A 1 164 ? -7.220 16.149 5.812 1.00 83.75 164 HIS A O 1
ATOM 1282 N N . GLY A 1 165 ? -6.061 15.506 7.629 1.00 85.56 165 GLY A N 1
ATOM 1283 C CA . GLY A 1 165 ? -6.981 14.440 8.018 1.00 85.56 165 GLY A CA 1
ATOM 1284 C C . GLY A 1 165 ? -6.789 13.113 7.276 1.00 85.56 165 GLY A C 1
ATOM 1285 O O . GLY A 1 165 ? -7.475 12.154 7.625 1.00 85.56 165 GLY A O 1
ATOM 1286 N N . LEU A 1 166 ? -5.856 13.006 6.314 1.00 88.88 166 LEU A N 1
ATOM 1287 C CA . LEU A 1 166 ? -5.572 11.757 5.587 1.00 88.88 166 LEU A CA 1
ATOM 1288 C C . LEU A 1 166 ? -5.196 10.626 6.550 1.00 88.88 166 LEU A C 1
ATOM 1290 O O . LEU A 1 166 ? -5.813 9.560 6.522 1.00 88.88 166 LEU A O 1
ATOM 1294 N N . LYS A 1 167 ? -4.233 10.886 7.444 1.00 90.88 167 LYS A N 1
ATOM 1295 C CA . LYS A 1 167 ? -3.787 9.936 8.471 1.00 90.88 167 LYS A CA 1
ATOM 1296 C C . LYS A 1 167 ? -4.956 9.443 9.318 1.00 90.88 167 LYS A C 1
ATOM 1298 O O . LYS A 1 167 ? -5.230 8.247 9.367 1.00 90.88 167 LYS A O 1
ATOM 1303 N N . GLN A 1 168 ? -5.660 10.367 9.972 1.00 90.38 168 GLN A N 1
ATOM 1304 C CA . GLN A 1 168 ? -6.757 10.044 10.885 1.00 90.38 168 GLN A CA 1
ATOM 1305 C C . GLN A 1 168 ? -7.876 9.288 10.163 1.00 90.38 168 GLN A C 1
ATOM 1307 O O . GLN A 1 168 ? -8.449 8.356 10.728 1.00 90.38 168 GLN A O 1
ATOM 1312 N N . SER A 1 169 ? -8.160 9.650 8.912 1.00 92.56 169 SER A N 1
ATOM 1313 C CA . SER A 1 169 ? -9.207 9.025 8.105 1.00 92.56 169 SER A CA 1
ATOM 1314 C C . SER A 1 169 ? -8.832 7.615 7.668 1.00 92.56 169 SER A C 1
ATOM 1316 O O . SER A 1 169 ? -9.653 6.714 7.809 1.00 92.56 169 SER A O 1
ATOM 1318 N N . LEU A 1 170 ? -7.594 7.381 7.222 1.00 93.88 170 LEU A N 1
ATOM 1319 C CA . LEU A 1 170 ? -7.133 6.036 6.874 1.00 93.88 170 LEU A CA 1
ATOM 1320 C C . LEU A 1 170 ? -7.133 5.114 8.100 1.00 93.88 170 LEU A C 1
ATOM 1322 O O . LEU A 1 170 ? -7.663 4.006 8.036 1.00 93.88 170 LEU A O 1
ATOM 1326 N N . ILE A 1 171 ? -6.596 5.585 9.232 1.00 92.62 171 ILE A N 1
ATOM 1327 C CA . ILE A 1 171 ? -6.586 4.819 10.487 1.00 92.62 171 ILE A CA 1
ATOM 1328 C C . ILE A 1 171 ? -8.019 4.474 10.907 1.00 92.62 171 ILE A C 1
ATOM 1330 O O . ILE A 1 171 ? -8.328 3.313 11.182 1.00 92.62 171 ILE A O 1
ATOM 1334 N N . SER A 1 172 ? -8.917 5.464 10.898 1.00 92.38 172 SER A N 1
ATOM 1335 C CA . SER A 1 172 ? -10.327 5.261 11.244 1.00 92.38 172 SER A CA 1
ATOM 1336 C C . SER A 1 172 ? -11.003 4.267 10.303 1.00 92.38 172 SER A C 1
ATOM 1338 O O . SER A 1 172 ? -11.722 3.387 10.769 1.00 92.38 172 SER A O 1
ATOM 1340 N N . PHE A 1 173 ? -10.735 4.357 8.998 1.00 94.81 173 PHE A N 1
ATOM 1341 C CA . PHE A 1 173 ? -11.289 3.449 8.000 1.00 94.81 173 PHE A CA 1
ATOM 1342 C C . PHE A 1 173 ? -10.855 1.999 8.251 1.00 94.81 173 PHE A C 1
ATOM 1344 O O . PHE A 1 173 ? -11.711 1.114 8.300 1.00 94.81 173 PHE A O 1
ATOM 1351 N N . LEU A 1 174 ? -9.557 1.749 8.454 1.00 94.44 174 LEU A N 1
ATOM 1352 C CA . LEU A 1 174 ? -9.033 0.399 8.689 1.00 94.44 174 LEU A CA 1
ATOM 1353 C C . LEU A 1 174 ? -9.580 -0.211 9.984 1.00 94.44 174 LEU A C 1
ATOM 1355 O O . LEU A 1 174 ? -9.930 -1.389 10.010 1.00 94.44 174 LEU A O 1
ATOM 1359 N N . ILE A 1 175 ? -9.706 0.590 11.046 1.00 90.31 175 ILE A N 1
ATOM 1360 C CA . ILE A 1 175 ? -10.284 0.138 12.318 1.00 90.31 175 ILE A CA 1
ATOM 1361 C C . ILE A 1 175 ? -11.769 -0.198 12.148 1.00 90.31 175 ILE A C 1
ATOM 1363 O O . ILE A 1 175 ? -12.196 -1.281 12.544 1.00 90.31 175 ILE A O 1
ATOM 1367 N N . GLN A 1 176 ? -12.551 0.701 11.543 1.00 91.00 176 GLN A N 1
ATOM 1368 C CA . GLN A 1 176 ? -13.998 0.530 11.370 1.00 91.00 176 GLN A CA 1
ATOM 1369 C C . GLN A 1 176 ? -14.349 -0.644 10.451 1.00 91.00 176 GLN A C 1
ATOM 1371 O O . GLN A 1 176 ? -15.365 -1.299 10.659 1.00 91.00 176 GLN A O 1
ATOM 1376 N N . ASN A 1 177 ? -13.514 -0.924 9.449 1.00 90.94 177 ASN A N 1
ATOM 1377 C CA . ASN A 1 177 ? -13.775 -1.971 8.463 1.00 90.94 177 ASN A CA 1
ATOM 1378 C C . ASN A 1 177 ? -13.016 -3.270 8.749 1.00 90.94 177 ASN A C 1
ATOM 1380 O O . ASN A 1 177 ? -13.105 -4.206 7.963 1.00 90.94 177 ASN A O 1
ATOM 1384 N N . LYS A 1 178 ? -12.299 -3.379 9.870 1.00 89.88 178 LYS A N 1
ATOM 1385 C CA . LYS A 1 178 ? -11.519 -4.572 10.224 1.00 89.88 178 LYS A CA 1
ATOM 1386 C C . LYS A 1 178 ? -12.300 -5.879 10.052 1.00 89.88 178 LYS A C 1
ATOM 1388 O O . LYS A 1 178 ? -11.816 -6.793 9.391 1.00 89.88 178 LYS A O 1
ATOM 1393 N N . GLU A 1 179 ? -13.501 -5.962 10.618 1.00 89.88 179 GLU A N 1
ATOM 1394 C CA . GLU A 1 179 ? -14.338 -7.171 10.565 1.00 89.88 179 GLU A CA 1
ATOM 1395 C C . GLU A 1 179 ? -14.749 -7.534 9.131 1.00 89.88 179 GLU A C 1
ATOM 1397 O O . GLU A 1 179 ? -14.793 -8.710 8.776 1.00 89.88 179 GLU A O 1
ATOM 1402 N N . LEU A 1 180 ? -14.966 -6.530 8.273 1.00 89.88 180 LEU A N 1
ATOM 1403 C CA . LEU A 1 180 ? -15.264 -6.738 6.856 1.00 89.88 180 LEU A CA 1
ATOM 1404 C C . LEU A 1 180 ? -14.109 -7.476 6.161 1.00 89.88 180 LEU A C 1
ATOM 1406 O O . LEU A 1 180 ? -14.332 -8.458 5.450 1.00 89.88 180 LEU A O 1
ATOM 1410 N N . PHE A 1 181 ? -12.872 -7.044 6.411 1.00 90.44 181 PHE A N 1
ATOM 1411 C CA . PHE A 1 181 ? -11.676 -7.641 5.814 1.00 90.44 181 PHE A CA 1
ATOM 1412 C C . PHE A 1 181 ? -11.280 -8.985 6.440 1.00 90.44 181 PHE A C 1
ATOM 1414 O O . PHE A 1 181 ? -10.583 -9.761 5.794 1.00 90.44 181 PHE A O 1
ATOM 1421 N N . GLN A 1 182 ? -11.767 -9.322 7.639 1.00 89.19 182 GLN A N 1
ATOM 1422 C CA . GLN A 1 182 ? -11.527 -10.638 8.249 1.00 89.19 182 GLN A CA 1
ATOM 1423 C C . GLN A 1 182 ? -12.167 -11.802 7.482 1.00 89.19 182 GLN A C 1
ATOM 1425 O O . GLN A 1 182 ? -11.768 -12.949 7.663 1.00 89.19 182 GLN A O 1
ATOM 1430 N N . SER A 1 183 ? -13.136 -11.520 6.612 1.00 85.12 183 SER A N 1
ATOM 1431 C CA . SER A 1 183 ? -13.731 -12.521 5.721 1.00 85.12 183 SER A CA 1
ATOM 1432 C C . SER A 1 183 ? -12.872 -12.835 4.488 1.00 85.12 183 SER A C 1
ATOM 1434 O O . SER A 1 183 ? -13.168 -13.780 3.758 1.00 85.12 183 SER A O 1
ATOM 1436 N N . VAL A 1 184 ? -11.797 -12.071 4.259 1.00 87.94 184 VAL A N 1
ATOM 1437 C CA . VAL A 1 184 ? -10.964 -12.146 3.058 1.00 87.94 184 VAL A CA 1
ATOM 1438 C C . VAL A 1 184 ? -9.533 -12.534 3.425 1.00 87.94 184 VAL A C 1
ATOM 1440 O O . VAL A 1 184 ? -8.956 -12.023 4.381 1.00 87.94 184 VAL A O 1
ATOM 1443 N N . ARG A 1 185 ? -8.925 -13.427 2.638 1.00 90.06 185 ARG A N 1
ATOM 1444 C CA . ARG A 1 185 ? -7.489 -13.723 2.747 1.00 90.06 185 ARG A CA 1
ATOM 1445 C C . ARG A 1 185 ? -6.701 -12.702 1.939 1.00 90.06 185 ARG A C 1
ATOM 1447 O O . ARG A 1 185 ? -6.910 -12.616 0.728 1.00 90.06 185 ARG A O 1
ATOM 1454 N N . ILE A 1 186 ? -5.824 -11.944 2.595 1.00 92.00 186 ILE A N 1
ATOM 1455 C CA . ILE A 1 186 ? -5.003 -10.898 1.971 1.00 92.00 186 ILE A CA 1
ATOM 1456 C C . ILE A 1 186 ? -3.535 -11.324 1.989 1.00 92.00 186 ILE A C 1
ATOM 1458 O O . ILE A 1 186 ? -2.950 -11.414 3.060 1.00 92.00 186 ILE A O 1
ATOM 1462 N N . GLY A 1 187 ? -2.940 -11.547 0.817 1.00 90.88 187 GLY A N 1
ATOM 1463 C CA . GLY A 1 187 ? -1.556 -12.008 0.681 1.00 90.88 187 GLY A CA 1
ATOM 1464 C C . GLY A 1 187 ? -0.552 -10.865 0.780 1.00 90.88 187 GLY A C 1
ATOM 1465 O O . GLY A 1 187 ? 0.355 -10.909 1.612 1.00 90.88 187 GLY A O 1
ATOM 1466 N N . SER A 1 188 ? -0.759 -9.806 -0.002 1.00 92.75 188 SER A N 1
ATOM 1467 C CA . SER A 1 188 ? 0.097 -8.615 -0.009 1.00 92.75 188 SER A CA 1
ATOM 1468 C C . SER A 1 188 ? -0.704 -7.346 0.281 1.00 92.75 188 SER A C 1
ATOM 1470 O O . SER A 1 188 ? -1.796 -7.151 -0.260 1.00 92.75 188 SER A O 1
ATOM 1472 N N . VAL A 1 189 ? -0.136 -6.465 1.107 1.00 95.81 189 VAL A N 1
ATOM 1473 C CA . VAL A 1 189 ? -0.633 -5.100 1.327 1.00 95.81 189 VAL A CA 1
ATOM 1474 C C . VAL A 1 189 ? 0.309 -4.123 0.637 1.00 95.81 189 VAL A C 1
ATOM 1476 O O . VAL A 1 189 ? 1.522 -4.201 0.802 1.00 95.81 189 VAL A O 1
ATOM 1479 N N . LEU A 1 190 ? -0.237 -3.212 -0.157 1.00 94.69 190 LEU A N 1
ATOM 1480 C CA . LEU A 1 190 ? 0.509 -2.313 -1.025 1.00 94.69 190 LEU A CA 1
ATOM 1481 C C . LEU A 1 190 ? 0.083 -0.876 -0.725 1.00 94.69 190 LEU A C 1
ATOM 1483 O O . LEU A 1 190 ? -1.114 -0.603 -0.694 1.00 94.69 190 LEU A O 1
ATOM 1487 N N . ILE A 1 191 ? 1.029 0.036 -0.499 1.00 94.44 191 ILE A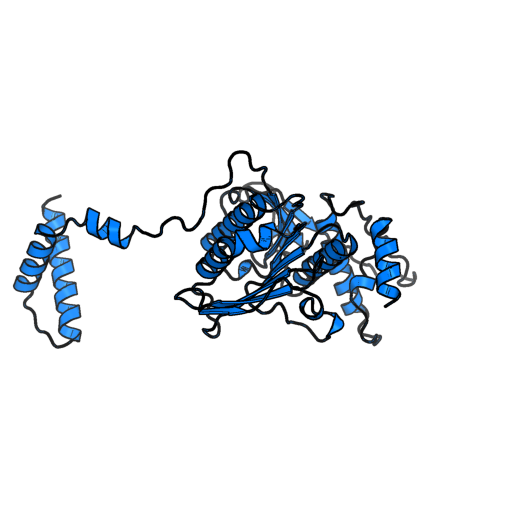 N 1
ATOM 1488 C CA . ILE A 1 191 ? 0.742 1.460 -0.264 1.00 94.44 191 ILE A CA 1
ATOM 1489 C C . ILE A 1 191 ? 1.435 2.297 -1.329 1.00 94.44 191 ILE A C 1
ATOM 1491 O O . ILE A 1 191 ? 2.667 2.332 -1.410 1.00 94.44 191 ILE A O 1
ATOM 1495 N N . ASP A 1 192 ? 0.631 3.006 -2.110 1.00 89.12 192 ASP A N 1
ATOM 1496 C CA . ASP A 1 192 ? 1.116 3.976 -3.075 1.00 89.12 192 ASP A CA 1
ATOM 1497 C C . ASP A 1 192 ? 1.264 5.372 -2.455 1.00 89.12 192 ASP A C 1
ATOM 1499 O O . ASP A 1 192 ? 0.469 5.797 -1.614 1.00 89.12 192 ASP A O 1
ATOM 1503 N N . GLU A 1 193 ? 2.285 6.090 -2.917 1.00 81.00 193 GLU A N 1
ATOM 1504 C CA . GLU A 1 193 ? 2.556 7.492 -2.608 1.00 81.00 193 GLU A CA 1
ATOM 1505 C C . GLU A 1 193 ? 2.776 7.852 -1.123 1.00 81.00 193 GLU A C 1
ATOM 1507 O O . GLU A 1 193 ? 2.341 8.908 -0.663 1.00 81.00 193 GLU A O 1
ATOM 1512 N N . LEU A 1 194 ? 3.547 7.050 -0.380 1.00 85.50 194 LEU A N 1
ATOM 1513 C CA . LEU A 1 194 ? 3.806 7.285 1.052 1.00 85.50 194 LEU A CA 1
ATOM 1514 C C . LEU A 1 194 ? 4.428 8.665 1.357 1.00 85.50 194 LEU A C 1
ATOM 1516 O O . LEU A 1 194 ? 3.978 9.337 2.279 1.00 85.50 194 LEU A O 1
ATOM 1520 N N . HIS A 1 195 ? 5.363 9.120 0.510 1.00 79.38 195 HIS A N 1
ATOM 1521 C CA . HIS A 1 195 ? 6.053 10.428 0.578 1.00 79.38 195 HIS A CA 1
ATOM 1522 C C . HIS A 1 195 ? 5.149 11.672 0.631 1.00 79.38 195 HIS A C 1
ATOM 1524 O O . HIS A 1 195 ? 5.630 12.803 0.711 1.00 79.38 195 HIS A O 1
ATOM 1530 N N . CYS A 1 196 ? 3.841 11.488 0.483 1.00 73.56 196 CYS A N 1
ATOM 1531 C CA . CYS A 1 196 ? 2.860 12.553 0.519 1.00 73.56 196 CYS A CA 1
ATOM 1532 C C . CYS A 1 196 ? 2.562 13.090 1.922 1.00 73.56 196 CYS A C 1
ATOM 1534 O O . CYS A 1 196 ? 1.852 14.095 2.036 1.00 73.56 196 CYS A O 1
ATOM 1536 N N . LEU A 1 197 ? 3.070 12.411 2.945 1.00 80.62 197 LEU A N 1
ATOM 1537 C CA . LEU A 1 197 ? 2.794 12.620 4.357 1.00 80.62 197 LEU A CA 1
ATOM 1538 C C . LEU A 1 197 ? 4.000 13.221 5.078 1.00 80.62 197 LEU A C 1
ATOM 1540 O O . LEU A 1 197 ? 5.132 13.171 4.595 1.00 80.62 197 LEU A O 1
ATOM 1544 N N . GLN A 1 198 ? 3.767 13.775 6.266 1.00 83.44 198 GLN A N 1
ATOM 1545 C CA . GLN A 1 198 ? 4.874 14.084 7.168 1.00 83.44 198 GLN A CA 1
ATOM 1546 C C . GLN A 1 198 ? 5.424 12.797 7.788 1.00 83.44 198 GLN A C 1
ATOM 1548 O O . GLN A 1 198 ? 4.704 11.820 7.970 1.00 83.44 198 GLN A O 1
ATOM 1553 N N . ALA A 1 199 ? 6.695 12.806 8.182 1.00 79.50 199 ALA A N 1
ATOM 1554 C CA . ALA A 1 199 ? 7.374 11.619 8.693 1.00 79.50 199 ALA A CA 1
ATOM 1555 C C . ALA A 1 199 ? 6.677 10.935 9.881 1.00 79.50 199 ALA A C 1
ATOM 1557 O O . ALA A 1 199 ? 6.653 9.712 9.970 1.00 79.50 199 ALA A O 1
ATOM 1558 N N . GLU A 1 200 ? 6.110 11.697 10.815 1.00 82.44 200 GLU A N 1
ATOM 1559 C CA . GLU A 1 200 ? 5.374 11.107 11.942 1.00 82.44 200 GLU A CA 1
ATOM 1560 C C . GLU A 1 200 ? 4.091 10.412 11.462 1.00 82.44 200 GLU A C 1
ATOM 1562 O O . GLU A 1 200 ? 3.765 9.315 11.914 1.00 82.44 200 GLU A O 1
ATOM 1567 N N . GLU A 1 201 ? 3.419 10.989 10.467 1.00 87.19 201 GLU A N 1
ATOM 1568 C CA . GLU A 1 201 ? 2.209 10.425 9.873 1.00 87.19 201 GLU A CA 1
ATOM 1569 C C . GLU A 1 201 ? 2.502 9.170 9.042 1.00 87.19 201 GLU A C 1
ATOM 1571 O O . GLU A 1 201 ? 1.753 8.197 9.130 1.00 87.19 201 GLU A O 1
ATOM 1576 N N . GLU A 1 202 ? 3.605 9.157 8.281 1.00 88.25 202 GLU A N 1
ATOM 1577 C CA . GLU A 1 202 ? 4.074 7.963 7.568 1.00 88.25 202 GLU A CA 1
ATOM 1578 C C . GLU A 1 202 ? 4.287 6.808 8.550 1.00 88.25 202 GLU A C 1
ATOM 1580 O O . GLU A 1 202 ? 3.817 5.694 8.315 1.00 88.25 202 GLU A O 1
ATOM 1585 N N . ARG A 1 203 ? 4.954 7.080 9.681 1.00 89.00 203 ARG A N 1
ATOM 1586 C CA . ARG A 1 203 ? 5.233 6.071 10.707 1.00 89.00 203 ARG A CA 1
ATOM 1587 C C . ARG A 1 203 ? 3.941 5.483 11.260 1.00 89.00 203 ARG A C 1
ATOM 1589 O O . ARG A 1 203 ? 3.793 4.264 11.288 1.00 89.00 203 ARG A O 1
ATOM 1596 N N . GLU A 1 204 ? 3.014 6.335 11.686 1.00 89.56 204 GLU A N 1
ATOM 1597 C CA . GLU A 1 204 ? 1.734 5.902 12.250 1.00 89.56 204 GLU A CA 1
ATOM 1598 C C . GLU A 1 204 ? 0.892 5.110 11.239 1.00 89.56 204 GLU A C 1
ATOM 1600 O O . GLU A 1 204 ? 0.235 4.134 11.608 1.00 89.56 204 GLU A O 1
ATOM 1605 N N . ILE A 1 205 ? 0.927 5.471 9.954 1.00 91.25 205 ILE A N 1
ATOM 1606 C CA . ILE A 1 205 ? 0.242 4.699 8.911 1.00 91.25 205 ILE A CA 1
ATOM 1607 C C . ILE A 1 205 ? 0.865 3.311 8.762 1.00 91.25 205 ILE A C 1
ATOM 1609 O O . ILE A 1 205 ? 0.125 2.327 8.747 1.00 91.25 205 ILE A O 1
ATOM 1613 N N . ILE A 1 206 ? 2.196 3.200 8.719 1.00 92.81 206 ILE A N 1
ATOM 1614 C CA . ILE A 1 206 ? 2.880 1.900 8.623 1.00 92.81 206 ILE A CA 1
ATOM 1615 C C . ILE A 1 206 ? 2.536 1.021 9.825 1.00 92.81 206 ILE A C 1
ATOM 1617 O O . ILE A 1 206 ? 2.151 -0.136 9.656 1.00 92.81 206 ILE A O 1
ATOM 1621 N N . GLU A 1 207 ? 2.640 1.568 11.036 1.00 92.62 207 GLU A N 1
ATOM 1622 C CA . GLU A 1 207 ? 2.333 0.841 12.271 1.00 92.62 207 GLU A CA 1
ATOM 1623 C C . GLU A 1 207 ? 0.855 0.413 12.314 1.00 92.62 207 GLU A C 1
ATOM 1625 O O . GLU A 1 207 ? 0.542 -0.707 12.724 1.00 92.62 207 GLU A O 1
ATOM 1630 N N . THR A 1 208 ? -0.061 1.252 11.820 1.00 93.19 208 THR A N 1
ATOM 1631 C CA . THR A 1 208 ? -1.490 0.912 11.743 1.00 93.19 208 THR A CA 1
ATOM 1632 C C . THR A 1 208 ? -1.750 -0.184 10.720 1.00 93.19 208 THR A C 1
ATOM 1634 O O . THR A 1 208 ? -2.526 -1.098 10.987 1.00 93.19 208 THR A O 1
ATOM 1637 N N . VAL A 1 209 ? -1.102 -0.135 9.557 1.00 94.50 209 VAL A N 1
ATOM 1638 C CA . VAL A 1 209 ? -1.234 -1.174 8.530 1.00 94.50 209 VAL A CA 1
ATOM 1639 C C . VAL A 1 209 ? -0.636 -2.494 9.013 1.00 94.50 209 VAL A C 1
ATOM 1641 O O . VAL A 1 209 ? -1.219 -3.551 8.766 1.00 94.50 209 VAL A O 1
ATOM 1644 N N . ALA A 1 210 ? 0.469 -2.456 9.759 1.00 93.88 210 ALA A N 1
ATOM 1645 C CA . ALA A 1 210 ? 1.053 -3.633 10.391 1.00 93.88 210 ALA A CA 1
ATOM 1646 C C . ALA A 1 210 ? 0.110 -4.242 11.436 1.00 93.88 210 ALA A C 1
ATOM 1648 O O . ALA A 1 210 ? -0.124 -5.452 11.424 1.00 93.88 210 ALA A O 1
ATOM 1649 N N . TRP A 1 211 ? -0.491 -3.406 12.291 1.00 93.94 211 TRP A N 1
ATOM 1650 C CA . TRP A 1 211 ? -1.538 -3.838 13.214 1.00 93.94 211 TRP A CA 1
ATOM 1651 C C . TRP A 1 211 ? -2.722 -4.456 12.473 1.00 93.94 211 TRP A C 1
ATOM 1653 O O . TRP A 1 211 ? -3.121 -5.576 12.783 1.00 93.94 211 TRP A O 1
ATOM 1663 N N . PHE A 1 212 ? -3.264 -3.748 11.483 1.00 94.38 212 PHE A N 1
ATOM 1664 C CA . PHE A 1 212 ? -4.424 -4.182 10.716 1.00 94.38 212 PHE A CA 1
ATOM 1665 C C . PHE A 1 212 ? -4.149 -5.544 10.087 1.00 94.38 212 PHE A C 1
ATOM 1667 O O . PHE A 1 212 ? -4.902 -6.489 10.318 1.00 94.38 212 PHE A O 1
ATOM 1674 N N . SER A 1 213 ? -2.998 -5.678 9.428 1.00 94.00 213 SER A N 1
ATOM 1675 C CA . SER A 1 213 ? -2.504 -6.936 8.875 1.00 94.00 213 SER A CA 1
ATOM 1676 C C . SER A 1 213 ? -2.440 -8.027 9.940 1.00 94.00 213 SER A C 1
ATOM 1678 O O . SER A 1 213 ? -3.019 -9.089 9.765 1.00 94.00 213 SER A O 1
ATOM 1680 N N . ALA A 1 214 ? -1.843 -7.777 11.106 1.00 92.31 214 ALA A N 1
ATOM 1681 C CA . ALA A 1 214 ? -1.770 -8.775 12.175 1.00 92.31 214 ALA A CA 1
ATOM 1682 C C . ALA A 1 214 ? -3.143 -9.309 12.638 1.00 92.31 214 ALA A C 1
ATOM 1684 O O . ALA A 1 214 ? -3.199 -10.365 13.269 1.00 92.31 214 ALA A O 1
ATOM 1685 N N . THR A 1 215 ? -4.240 -8.611 12.327 1.00 91.12 215 THR A N 1
ATOM 1686 C CA . THR A 1 215 ? -5.606 -9.028 12.663 1.00 91.12 215 THR A CA 1
ATOM 1687 C C . THR A 1 215 ? -6.376 -9.749 11.553 1.00 91.12 215 THR A C 1
ATOM 1689 O O . THR A 1 215 ? -7.496 -10.208 11.806 1.00 91.12 215 THR A O 1
ATOM 1692 N N . LEU A 1 216 ? -5.809 -9.839 10.348 1.00 91.62 216 LEU A N 1
ATOM 1693 C CA . LEU A 1 216 ? -6.419 -10.505 9.199 1.00 91.62 216 LEU A CA 1
ATOM 1694 C C . LEU A 1 216 ? -6.071 -12.007 9.150 1.00 91.62 216 LEU A C 1
ATOM 1696 O O . LEU A 1 216 ? -5.057 -12.435 9.714 1.00 91.62 216 LEU A O 1
ATOM 1700 N N . PRO A 1 217 ? -6.885 -12.828 8.458 1.00 89.88 217 PRO A N 1
ATOM 1701 C CA . PRO A 1 217 ? -6.564 -14.224 8.197 1.00 89.88 217 PRO A CA 1
ATOM 1702 C C . PRO A 1 217 ? -5.236 -14.375 7.452 1.00 89.88 217 PRO A C 1
ATOM 1704 O O . PRO A 1 217 ? -4.944 -13.645 6.508 1.00 89.88 217 PRO A O 1
ATOM 1707 N N . ARG A 1 218 ? -4.447 -15.374 7.853 1.00 89.06 218 ARG A N 1
ATOM 1708 C CA . ARG A 1 218 ? -3.201 -15.750 7.171 1.00 89.06 218 ARG A CA 1
ATOM 1709 C C . ARG A 1 218 ? -3.490 -16.474 5.836 1.00 89.06 218 ARG A C 1
ATOM 1711 O O . ARG A 1 218 ? -4.550 -17.094 5.714 1.00 89.06 218 ARG A O 1
ATOM 1718 N N . PRO A 1 219 ? -2.544 -16.469 4.876 1.00 88.31 219 PRO A N 1
ATOM 1719 C CA . PRO A 1 219 ? -1.216 -15.850 4.939 1.00 88.31 219 PRO A CA 1
ATOM 1720 C C . PRO A 1 219 ? -1.272 -14.340 4.704 1.00 88.31 219 PRO A C 1
ATOM 1722 O O . PRO A 1 219 ? -2.112 -13.875 3.955 1.00 88.31 219 PRO A O 1
ATOM 1725 N N . ILE A 1 220 ? -0.349 -13.609 5.335 1.00 90.25 220 ILE A N 1
ATOM 1726 C CA . ILE A 1 220 ? -0.014 -12.224 4.978 1.00 90.25 220 ILE A CA 1
ATOM 1727 C C . ILE A 1 220 ? 1.493 -12.210 4.823 1.00 90.25 220 ILE A C 1
ATOM 1729 O O . ILE A 1 220 ? 2.212 -12.440 5.804 1.00 90.25 220 ILE A O 1
ATOM 1733 N N . ARG A 1 221 ? 1.930 -12.042 3.582 1.00 90.00 221 ARG A N 1
ATOM 1734 C CA . ARG A 1 221 ? 3.299 -12.260 3.125 1.00 90.00 221 ARG A CA 1
ATOM 1735 C C . ARG A 1 221 ? 4.136 -11.007 3.314 1.00 90.00 221 ARG A C 1
ATOM 1737 O O . ARG A 1 221 ? 5.247 -11.086 3.835 1.00 90.00 221 ARG A O 1
ATOM 1744 N N . GLN A 1 222 ? 3.599 -9.855 2.912 1.00 93.00 222 GLN A N 1
ATOM 1745 C CA . GLN A 1 222 ? 4.381 -8.625 2.846 1.00 93.00 222 GLN A CA 1
ATOM 1746 C C . GLN A 1 222 ? 3.547 -7.342 2.818 1.00 93.00 222 GLN A C 1
ATOM 1748 O O . GLN A 1 222 ? 2.390 -7.323 2.394 1.00 93.00 222 GLN A O 1
ATOM 1753 N N . LEU A 1 223 ? 4.206 -6.262 3.230 1.00 95.69 223 LEU A N 1
ATOM 1754 C CA . LEU A 1 223 ? 3.837 -4.876 2.993 1.00 95.69 223 LEU A CA 1
ATOM 1755 C C . LEU A 1 223 ? 4.827 -4.265 1.991 1.00 95.69 223 LEU A C 1
ATOM 1757 O O . LEU A 1 223 ? 6.028 -4.240 2.255 1.00 95.69 223 LEU A O 1
ATOM 1761 N N . VAL A 1 224 ? 4.351 -3.744 0.864 1.00 95.06 224 VAL A N 1
ATOM 1762 C CA . VAL A 1 224 ? 5.199 -3.032 -0.107 1.00 95.06 224 VAL A CA 1
ATOM 1763 C C . VAL A 1 224 ? 4.708 -1.606 -0.248 1.00 95.06 224 VAL A C 1
ATOM 1765 O O . VAL A 1 224 ? 3.528 -1.351 -0.447 1.00 95.06 224 VAL A O 1
ATOM 1768 N N . MET A 1 225 ? 5.617 -0.658 -0.115 1.00 94.69 225 MET A N 1
ATOM 1769 C CA . MET A 1 225 ? 5.306 0.761 -0.118 1.00 94.69 225 MET A CA 1
ATOM 1770 C C . MET A 1 225 ? 6.203 1.456 -1.123 1.00 94.69 225 MET A C 1
ATOM 1772 O O . MET A 1 225 ? 7.329 1.019 -1.359 1.00 94.69 225 MET A O 1
ATOM 1776 N N . VAL A 1 226 ? 5.747 2.567 -1.682 1.00 90.62 226 VAL A N 1
ATOM 1777 C CA . VAL A 1 226 ? 6.592 3.381 -2.557 1.00 90.62 226 VAL A CA 1
ATOM 1778 C C . VAL A 1 226 ? 6.737 4.784 -2.009 1.00 90.62 226 VAL A C 1
ATOM 1780 O O . VAL A 1 226 ? 5.792 5.396 -1.511 1.00 90.62 226 VAL A O 1
ATOM 1783 N N . SER A 1 227 ? 7.949 5.310 -2.125 1.00 87.31 227 SER A N 1
ATOM 1784 C CA . SER A 1 227 ? 8.264 6.665 -1.706 1.00 87.31 227 SER A CA 1
ATOM 1785 C C . SER A 1 227 ? 9.255 7.309 -2.674 1.00 87.31 227 SER A C 1
ATOM 1787 O O . SER A 1 227 ? 10.034 6.642 -3.359 1.00 87.31 227 SER A O 1
ATOM 1789 N N . GLN A 1 228 ? 9.188 8.633 -2.778 1.00 82.31 228 GLN A N 1
ATOM 1790 C CA . GLN A 1 228 ? 10.160 9.448 -3.511 1.00 82.31 228 GLN A CA 1
ATOM 1791 C C . GLN A 1 228 ? 11.216 10.056 -2.582 1.00 82.31 228 GLN A C 1
ATOM 1793 O O . GLN A 1 228 ? 12.187 10.640 -3.057 1.00 82.31 228 GLN A O 1
ATOM 1798 N N . VAL A 1 229 ? 11.019 9.930 -1.269 1.00 79.69 229 VAL A N 1
ATOM 1799 C CA . VAL A 1 229 ? 11.854 10.531 -0.231 1.00 79.69 229 VAL A CA 1
ATOM 1800 C C . VAL A 1 229 ? 12.282 9.438 0.739 1.00 79.69 229 VAL A C 1
ATOM 1802 O O . VAL A 1 229 ? 11.548 8.483 0.995 1.00 79.69 229 VAL A O 1
ATOM 1805 N N . ILE A 1 230 ? 13.498 9.558 1.261 1.00 78.06 230 ILE A N 1
ATOM 1806 C CA . ILE A 1 230 ? 13.990 8.643 2.288 1.00 78.06 230 ILE A CA 1
ATOM 1807 C C . ILE A 1 230 ? 13.116 8.831 3.535 1.00 78.06 230 ILE A C 1
ATOM 1809 O O . ILE A 1 230 ? 13.000 9.966 4.005 1.00 78.06 230 ILE A O 1
ATOM 1813 N N . PRO A 1 231 ? 12.529 7.759 4.091 1.00 77.38 231 PRO A N 1
ATOM 1814 C CA . PRO A 1 231 ? 11.756 7.873 5.316 1.00 77.38 231 PRO A CA 1
ATOM 1815 C C . PRO A 1 231 ? 12.648 8.382 6.447 1.00 77.38 231 PRO A C 1
ATOM 1817 O O . PRO A 1 231 ? 13.747 7.864 6.653 1.00 77.38 231 PRO A O 1
ATOM 1820 N N . SER A 1 232 ? 12.195 9.378 7.206 1.00 73.94 232 SER A N 1
ATOM 1821 C CA . SER A 1 232 ? 13.030 10.005 8.241 1.00 73.94 232 SER A CA 1
ATOM 1822 C C . SER A 1 232 ? 12.920 9.323 9.613 1.00 73.94 232 SER A C 1
ATOM 1824 O O . SER A 1 232 ? 13.160 9.949 10.650 1.00 73.94 232 SER A O 1
ATOM 1826 N N . PHE A 1 233 ? 12.515 8.051 9.654 1.00 74.25 233 PHE A N 1
ATOM 1827 C CA . PHE A 1 233 ? 12.371 7.316 10.907 1.00 74.25 233 PHE A CA 1
ATOM 1828 C C . PHE A 1 233 ? 13.745 7.048 11.532 1.00 74.25 233 PHE A C 1
ATOM 1830 O O . PHE A 1 233 ? 14.628 6.483 10.894 1.00 74.25 233 PHE A O 1
ATOM 1837 N N . LYS A 1 234 ? 13.914 7.383 12.817 1.00 68.00 234 LYS A N 1
ATOM 1838 C CA . LYS A 1 234 ? 15.131 7.028 13.574 1.00 68.00 234 LYS A CA 1
ATOM 1839 C C . LYS A 1 234 ? 15.223 5.522 13.858 1.00 68.00 234 LYS A C 1
ATOM 1841 O O . LYS A 1 234 ? 16.315 4.968 13.955 1.00 68.00 234 LYS A O 1
ATOM 1846 N N . THR A 1 235 ? 14.075 4.867 14.007 1.00 74.62 235 THR A N 1
ATOM 1847 C CA . THR A 1 235 ? 13.923 3.442 14.340 1.00 74.62 235 THR A CA 1
ATOM 1848 C C . THR A 1 235 ? 12.790 2.829 13.533 1.00 74.62 235 THR A C 1
ATOM 1850 O O . THR A 1 235 ? 11.908 3.559 13.072 1.00 74.62 235 THR A O 1
ATOM 1853 N N . ALA A 1 236 ? 12.791 1.500 13.396 1.00 79.38 236 ALA A N 1
ATOM 1854 C CA . ALA A 1 236 ? 11.743 0.782 12.674 1.00 79.38 236 ALA A CA 1
ATOM 1855 C C . ALA A 1 236 ? 10.360 1.129 13.230 1.00 79.38 236 ALA A C 1
ATOM 1857 O O . ALA A 1 236 ? 10.203 1.204 14.459 1.00 79.38 236 ALA A O 1
ATOM 1858 N N . PRO A 1 237 ? 9.362 1.336 12.355 1.00 88.44 237 PRO A N 1
ATOM 1859 C CA . PRO A 1 237 ? 7.970 1.309 12.769 1.00 88.44 237 PRO A CA 1
ATOM 1860 C C . PRO A 1 237 ? 7.677 -0.014 13.496 1.00 88.44 237 PRO A C 1
ATOM 1862 O O . PRO A 1 237 ? 8.197 -1.072 13.135 1.00 88.44 237 PRO A O 1
ATOM 1865 N N . ALA A 1 238 ? 6.888 0.041 14.563 1.00 89.12 238 ALA A N 1
ATOM 1866 C CA . ALA A 1 238 ? 6.519 -1.155 15.309 1.00 89.12 238 ALA A CA 1
ATOM 1867 C C . ALA A 1 238 ? 5.756 -2.167 14.431 1.00 89.12 238 ALA A C 1
ATOM 1869 O O . ALA A 1 238 ? 4.900 -1.803 13.627 1.00 89.12 238 ALA A O 1
ATOM 1870 N N . GLY A 1 239 ? 6.034 -3.459 14.627 1.00 89.56 239 GLY A N 1
ATOM 1871 C CA . GLY A 1 239 ? 5.306 -4.541 13.958 1.00 89.56 239 GLY A CA 1
ATOM 1872 C C . GLY A 1 239 ? 5.740 -4.832 12.525 1.00 89.56 239 GLY A C 1
ATOM 1873 O O . GLY A 1 239 ? 5.122 -5.691 11.898 1.00 89.56 239 GLY A O 1
ATOM 1874 N N . VAL A 1 240 ? 6.796 -4.186 12.019 1.00 91.81 240 VAL A N 1
ATOM 1875 C CA . VAL A 1 240 ? 7.368 -4.483 10.699 1.00 91.81 240 VAL A CA 1
ATOM 1876 C C . VAL A 1 240 ? 8.854 -4.824 10.760 1.00 91.81 240 VAL A C 1
ATOM 1878 O O . VAL A 1 240 ? 9.589 -4.304 11.596 1.00 91.81 240 VAL A O 1
ATOM 1881 N N . ASP A 1 241 ? 9.290 -5.683 9.843 1.00 91.75 241 ASP A N 1
ATOM 1882 C CA . ASP A 1 241 ? 10.698 -5.878 9.492 1.00 91.75 241 ASP A CA 1
ATOM 1883 C C . ASP A 1 241 ? 10.973 -5.126 8.183 1.00 91.75 241 ASP A C 1
ATOM 1885 O O . ASP A 1 241 ? 10.557 -5.566 7.109 1.00 91.75 241 ASP A O 1
ATOM 1889 N N . LEU A 1 242 ? 11.568 -3.935 8.294 1.00 90.19 242 LEU A N 1
ATOM 1890 C CA . LEU A 1 242 ? 11.649 -2.956 7.212 1.00 90.19 242 LEU A CA 1
ATOM 1891 C C . LEU A 1 242 ? 12.974 -3.047 6.443 1.00 90.19 242 LEU A C 1
ATOM 1893 O O . LEU A 1 242 ? 14.041 -2.816 7.010 1.00 90.19 242 LEU A O 1
ATOM 1897 N N . LYS A 1 243 ? 12.885 -3.274 5.128 1.00 89.69 243 LYS A N 1
ATOM 1898 C CA . LYS A 1 243 ? 13.994 -3.181 4.164 1.00 89.69 243 LYS A CA 1
ATOM 1899 C C . LYS A 1 243 ? 13.750 -2.038 3.169 1.00 89.69 243 LYS A C 1
ATOM 1901 O O . LYS A 1 243 ? 12.611 -1.778 2.778 1.00 89.69 243 LYS A O 1
ATOM 1906 N N . LEU A 1 244 ? 14.809 -1.366 2.719 1.00 88.25 244 LEU A N 1
ATOM 1907 C CA . LEU A 1 244 ? 14.721 -0.376 1.634 1.00 88.25 244 LEU A CA 1
ATOM 1908 C C . LEU A 1 244 ? 15.254 -0.973 0.324 1.00 88.25 244 LEU A C 1
ATOM 1910 O O . LEU A 1 244 ? 16.351 -1.527 0.300 1.00 88.25 244 LEU A O 1
ATOM 1914 N N . LEU A 1 245 ? 14.503 -0.829 -0.768 1.00 87.62 245 LEU A N 1
ATOM 1915 C CA . LEU A 1 245 ? 14.945 -1.175 -2.122 1.00 87.62 245 LEU A CA 1
ATOM 1916 C C . LEU A 1 245 ? 15.128 0.110 -2.917 1.00 87.62 245 LEU A C 1
ATOM 1918 O O . LEU A 1 245 ? 14.174 0.859 -3.117 1.00 87.62 245 LEU A O 1
ATOM 1922 N N . VAL A 1 246 ? 16.356 0.388 -3.339 1.00 84.69 246 VAL A N 1
ATOM 1923 C CA . VAL A 1 246 ? 16.755 1.725 -3.791 1.00 84.69 246 VAL A CA 1
ATOM 1924 C C . VAL A 1 246 ? 17.229 1.665 -5.235 1.00 84.69 246 VAL A C 1
ATOM 1926 O O . VAL A 1 246 ? 18.163 0.932 -5.538 1.00 84.69 246 VAL A O 1
ATOM 1929 N N . ASP A 1 247 ? 16.628 2.447 -6.131 1.00 82.62 247 ASP A N 1
ATOM 1930 C CA . ASP A 1 247 ? 17.158 2.622 -7.489 1.00 82.62 247 ASP A CA 1
ATOM 1931 C C . ASP A 1 247 ? 18.604 3.146 -7.444 1.00 82.62 247 ASP A C 1
ATOM 1933 O O . ASP A 1 247 ? 18.921 4.092 -6.725 1.00 82.62 247 ASP A O 1
ATOM 1937 N N . SER A 1 248 ? 19.483 2.546 -8.245 1.00 75.50 248 SER A N 1
ATOM 1938 C CA . SER A 1 248 ? 20.914 2.878 -8.286 1.00 75.50 248 SER A CA 1
ATOM 1939 C C . SER A 1 248 ? 21.247 4.337 -8.628 1.00 75.50 248 SER A C 1
ATOM 1941 O O . SER A 1 248 ? 22.323 4.808 -8.270 1.00 75.50 248 SER A O 1
ATOM 1943 N N . GLN A 1 249 ? 20.345 5.071 -9.289 1.00 72.44 249 GLN A N 1
ATOM 1944 C CA . GLN A 1 249 ? 20.523 6.500 -9.583 1.00 72.44 249 GLN A CA 1
ATOM 1945 C C . GLN A 1 249 ? 19.925 7.415 -8.505 1.00 72.44 249 GLN A C 1
ATOM 1947 O O . GLN A 1 249 ? 19.969 8.652 -8.617 1.00 72.44 249 GLN A O 1
ATOM 1952 N N . PHE A 1 250 ? 19.318 6.846 -7.469 1.00 70.62 250 PHE A N 1
ATOM 1953 C CA . PHE A 1 250 ? 18.784 7.604 -6.354 1.00 70.62 250 PHE A CA 1
ATOM 1954 C C . PHE A 1 250 ? 19.937 8.160 -5.495 1.00 70.62 250 PHE A C 1
ATOM 1956 O O . PHE A 1 250 ? 20.944 7.473 -5.337 1.00 70.62 250 PHE A O 1
ATOM 1963 N N . PRO A 1 251 ? 19.834 9.377 -4.916 1.00 63.03 251 PRO A N 1
ATOM 1964 C CA . PRO A 1 251 ? 20.945 10.001 -4.181 1.00 63.03 251 PRO A CA 1
ATOM 1965 C C . PRO A 1 251 ? 21.527 9.119 -3.067 1.00 63.03 251 PRO A C 1
ATOM 1967 O O . PRO A 1 251 ? 22.735 9.093 -2.858 1.00 63.03 251 PRO A O 1
ATOM 1970 N N . LEU A 1 252 ? 20.671 8.325 -2.413 1.00 62.47 252 LEU A N 1
ATOM 1971 C CA . LEU A 1 252 ? 21.088 7.357 -1.399 1.00 62.47 252 LEU A CA 1
ATOM 1972 C C . LEU A 1 252 ? 22.007 6.254 -1.960 1.00 62.47 252 LEU A C 1
ATOM 1974 O O . LEU A 1 252 ? 22.828 5.736 -1.228 1.00 62.47 252 LEU A O 1
ATOM 1978 N N . ALA A 1 253 ? 21.903 5.887 -3.237 1.00 58.28 253 ALA A N 1
ATOM 1979 C CA . ALA A 1 253 ? 22.757 4.866 -3.841 1.00 58.28 253 ALA A CA 1
ATOM 1980 C C . ALA A 1 253 ? 24.115 5.415 -4.322 1.00 58.28 253 ALA A C 1
ATOM 1982 O O . ALA A 1 253 ? 25.057 4.638 -4.462 1.00 58.28 253 ALA A O 1
ATOM 1983 N N . MET A 1 254 ? 24.227 6.729 -4.572 1.00 52.88 254 MET A N 1
ATOM 1984 C CA . MET A 1 254 ? 25.443 7.341 -5.132 1.00 52.88 254 MET A CA 1
ATOM 1985 C C . MET A 1 254 ? 26.454 7.811 -4.074 1.00 52.88 254 MET A C 1
ATOM 1987 O O . MET A 1 254 ? 27.652 7.730 -4.325 1.00 52.88 254 MET A O 1
ATOM 1991 N N . ASP A 1 255 ? 25.998 8.248 -2.894 1.00 51.94 255 ASP A N 1
ATOM 1992 C CA . ASP A 1 255 ? 26.860 8.883 -1.875 1.00 51.94 255 ASP A CA 1
ATOM 1993 C C . ASP A 1 255 ? 26.990 8.085 -0.560 1.00 51.94 255 ASP A C 1
ATOM 1995 O O . ASP A 1 255 ? 27.543 8.576 0.430 1.00 51.94 255 ASP A O 1
ATOM 1999 N N . TRP A 1 256 ? 26.476 6.853 -0.495 1.00 49.72 256 TRP A N 1
ATOM 2000 C CA . TRP A 1 256 ? 26.344 6.155 0.785 1.00 49.72 256 TRP A CA 1
ATOM 2001 C C . TRP A 1 256 ? 27.583 5.354 1.187 1.00 49.72 256 TRP A C 1
ATOM 2003 O O . TRP A 1 256 ? 27.922 4.321 0.610 1.00 49.72 256 TRP A O 1
ATOM 2013 N N . LYS A 1 257 ? 28.234 5.822 2.256 1.00 48.16 257 LYS A N 1
ATOM 2014 C CA . LYS A 1 257 ? 29.145 5.011 3.067 1.00 48.16 257 LYS A CA 1
ATOM 2015 C C . LYS A 1 257 ? 28.306 4.229 4.090 1.00 48.16 257 LYS A C 1
ATOM 2017 O O . LYS A 1 257 ? 27.471 4.859 4.736 1.00 48.16 257 LYS A O 1
ATOM 2022 N N . PRO A 1 258 ? 28.525 2.916 4.300 1.00 42.69 258 PRO A N 1
ATOM 2023 C CA . PRO A 1 258 ? 27.599 2.069 5.054 1.00 42.69 258 PRO A CA 1
ATOM 2024 C C . PRO A 1 258 ? 27.342 2.372 6.534 1.00 42.69 258 PRO A C 1
ATOM 2026 O O . PRO A 1 258 ? 26.624 1.618 7.176 1.00 42.69 258 PRO A O 1
ATOM 2029 N N . ASN A 1 259 ? 27.884 3.443 7.102 1.00 44.62 259 ASN A N 1
ATOM 2030 C CA . ASN A 1 259 ? 27.767 3.734 8.523 1.00 44.62 259 ASN A CA 1
ATOM 2031 C C . ASN A 1 259 ? 27.382 5.201 8.719 1.00 44.62 259 ASN A C 1
ATOM 2033 O O . ASN A 1 259 ? 28.148 6.082 8.342 1.00 44.62 259 ASN A O 1
ATOM 2037 N N . GLU A 1 260 ? 26.178 5.430 9.267 1.00 49.53 260 GLU A N 1
ATOM 2038 C CA . GLU A 1 260 ? 25.927 6.249 10.478 1.00 49.53 260 GLU A CA 1
ATOM 2039 C C . GLU A 1 260 ? 24.460 6.717 10.625 1.00 49.53 260 GLU A C 1
ATOM 2041 O O . GLU A 1 260 ? 24.042 6.981 11.746 1.00 49.53 260 GLU A O 1
ATOM 2046 N N . ASN A 1 261 ? 23.631 6.748 9.565 1.00 50.53 261 ASN A N 1
ATOM 2047 C CA . ASN A 1 261 ? 22.331 7.459 9.628 1.00 50.53 261 ASN A CA 1
ATOM 2048 C C . ASN A 1 261 ? 21.048 6.661 9.315 1.00 50.53 261 ASN A C 1
ATOM 2050 O O . ASN A 1 261 ? 19.958 7.184 9.542 1.00 50.53 261 ASN A O 1
ATOM 2054 N N . LEU A 1 262 ? 21.125 5.420 8.824 1.00 56.53 262 LEU A N 1
ATOM 2055 C CA . LEU A 1 262 ? 19.940 4.576 8.605 1.00 56.53 262 LEU A CA 1
ATOM 2056 C C . LEU A 1 262 ? 20.027 3.329 9.479 1.00 56.53 262 LEU A C 1
ATOM 2058 O O . LEU A 1 262 ? 21.000 2.586 9.407 1.00 56.53 262 LEU A O 1
ATOM 2062 N N . SER A 1 263 ? 18.992 3.086 10.281 1.00 64.44 263 SER A N 1
ATOM 2063 C CA . SER A 1 263 ? 18.871 1.894 11.127 1.00 64.44 263 SER A CA 1
ATOM 2064 C C . SER A 1 263 ? 18.311 0.674 10.380 1.00 64.44 263 SER A C 1
ATOM 2066 O O . SER A 1 263 ? 18.052 -0.353 11.005 1.00 64.44 263 SER A O 1
ATOM 2068 N N . PHE A 1 264 ? 18.136 0.769 9.055 1.00 70.50 264 PHE A N 1
ATOM 2069 C CA . PHE A 1 264 ? 17.484 -0.252 8.232 1.00 70.50 264 PHE A CA 1
ATOM 2070 C C . PHE A 1 264 ? 18.437 -0.906 7.234 1.00 70.50 264 PHE A C 1
ATOM 2072 O O . PHE A 1 264 ? 19.220 -0.198 6.590 1.00 70.50 264 PHE A O 1
ATOM 2079 N N . PRO A 1 265 ? 18.324 -2.230 7.025 1.00 79.81 265 PRO A N 1
ATOM 2080 C CA . PRO A 1 265 ? 18.937 -2.876 5.875 1.00 79.81 265 PRO A CA 1
ATOM 2081 C C . PRO A 1 265 ? 18.396 -2.271 4.575 1.00 79.81 265 PRO A C 1
ATOM 2083 O O . PRO A 1 265 ? 17.193 -2.037 4.425 1.00 79.81 265 PRO A O 1
ATOM 2086 N N . HIS A 1 266 ? 19.280 -2.048 3.608 1.00 76.56 266 HIS A N 1
ATOM 2087 C CA . HIS A 1 266 ? 18.873 -1.668 2.265 1.00 76.56 266 HIS A CA 1
ATOM 2088 C C . HIS A 1 266 ? 19.665 -2.409 1.202 1.00 76.56 266 HIS A C 1
ATOM 2090 O O . HIS A 1 266 ? 20.772 -2.891 1.442 1.00 76.56 266 HIS A O 1
ATOM 2096 N N . GLU A 1 267 ? 19.084 -2.454 0.013 1.00 78.69 267 GLU A N 1
ATOM 2097 C CA . GLU A 1 267 ? 19.682 -3.066 -1.156 1.00 78.69 267 GLU A CA 1
ATOM 2098 C C . GLU A 1 267 ? 19.463 -2.176 -2.381 1.00 78.69 267 GLU A C 1
ATOM 2100 O O . GLU A 1 267 ? 18.355 -1.698 -2.644 1.00 78.69 267 GLU A O 1
ATOM 2105 N N . SER A 1 268 ? 20.541 -1.948 -3.130 1.00 76.38 268 SER A N 1
ATOM 2106 C CA . SER A 1 268 ? 20.490 -1.183 -4.371 1.00 76.38 268 SER A CA 1
ATOM 2107 C C . SER A 1 268 ? 20.053 -2.067 -5.537 1.00 76.38 268 SER A C 1
ATOM 2109 O O . SER A 1 268 ? 20.529 -3.188 -5.733 1.00 76.38 268 SER A O 1
ATOM 2111 N N . VAL A 1 269 ? 19.152 -1.520 -6.337 1.00 71.50 269 VAL A N 1
ATOM 2112 C CA . VAL A 1 269 ? 18.569 -2.104 -7.539 1.00 71.50 269 VAL A CA 1
ATOM 2113 C C . VAL A 1 269 ? 19.310 -1.471 -8.716 1.00 71.50 269 VAL A C 1
ATOM 2115 O O . VAL A 1 269 ? 19.141 -0.290 -9.029 1.00 71.50 269 VAL A O 1
ATOM 2118 N N . GLY A 1 270 ? 20.265 -2.227 -9.260 1.00 63.00 270 GLY A N 1
ATOM 2119 C CA . GLY A 1 270 ? 21.187 -1.766 -10.294 1.00 63.00 270 GLY A CA 1
ATOM 2120 C C . GLY A 1 270 ? 20.523 -1.687 -11.662 1.00 63.00 270 GLY A C 1
ATOM 2121 O O . GLY A 1 270 ? 19.910 -2.652 -12.106 1.00 63.00 270 GLY A O 1
ATOM 2122 N N . GLN A 1 271 ? 20.708 -0.570 -12.366 1.00 56.19 271 GLN A N 1
ATOM 2123 C CA . GLN A 1 271 ? 20.397 -0.508 -13.791 1.00 56.19 271 GLN A CA 1
ATOM 2124 C C . GLN A 1 271 ? 21.457 -1.303 -14.556 1.00 56.19 271 GLN A C 1
ATOM 2126 O O . GLN A 1 271 ? 22.631 -0.923 -14.585 1.00 56.19 271 GLN A O 1
ATOM 2131 N N . VAL A 1 272 ? 21.068 -2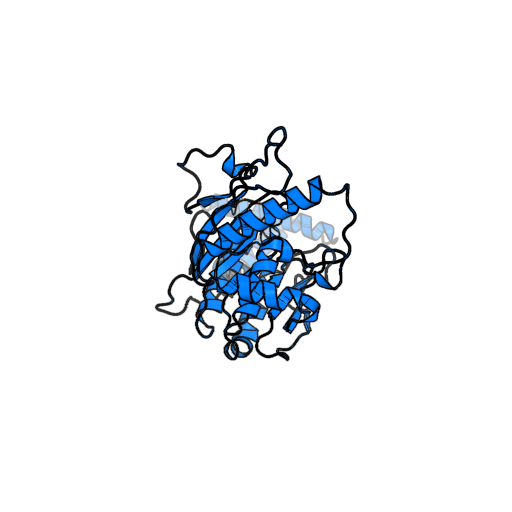.416 -15.180 1.00 48.84 272 VAL A N 1
ATOM 2132 C CA . VAL A 1 272 ? 21.927 -3.032 -16.192 1.00 48.84 272 VAL A CA 1
ATOM 2133 C C . VAL A 1 272 ? 21.896 -2.104 -17.393 1.00 48.84 272 VAL A C 1
ATOM 2135 O O . VAL A 1 272 ? 20.896 -2.019 -18.100 1.00 48.84 272 VAL A O 1
ATOM 2138 N N . TYR A 1 273 ? 22.988 -1.371 -17.606 1.00 42.25 273 TYR A N 1
ATOM 2139 C CA . TYR A 1 273 ? 23.186 -0.651 -18.852 1.00 42.25 273 TYR A CA 1
ATOM 2140 C C . TYR A 1 273 ? 23.195 -1.679 -19.974 1.00 42.25 273 TYR A C 1
ATOM 2142 O O . TYR A 1 273 ? 24.150 -2.443 -20.131 1.00 42.25 273 TYR A O 1
ATOM 2150 N N . THR A 1 274 ? 22.137 -1.678 -20.770 1.00 41.09 274 THR A N 1
ATOM 2151 C CA . THR A 1 274 ? 22.143 -2.278 -22.093 1.00 41.09 274 THR A CA 1
ATOM 2152 C C . THR A 1 274 ? 23.143 -1.466 -22.911 1.00 41.09 274 THR A C 1
ATOM 2154 O O . THR A 1 274 ? 22.795 -0.454 -23.522 1.00 41.09 274 THR A O 1
ATOM 2157 N N . ARG A 1 275 ? 24.434 -1.819 -22.858 1.00 35.34 275 ARG A N 1
ATOM 2158 C CA . ARG A 1 275 ? 25.361 -1.329 -23.879 1.00 35.34 275 ARG A CA 1
ATOM 2159 C C . ARG A 1 275 ? 24.749 -1.727 -25.225 1.00 35.34 275 ARG A C 1
ATOM 2161 O O . ARG A 1 275 ? 24.302 -2.870 -25.336 1.00 35.34 275 ARG A O 1
ATOM 2168 N N . PRO A 1 276 ? 24.743 -0.846 -26.237 1.00 38.88 276 PRO A N 1
ATOM 2169 C CA . PRO A 1 276 ? 24.647 -1.340 -27.594 1.00 38.88 276 PRO A CA 1
ATOM 2170 C C . PRO A 1 276 ? 25.892 -2.211 -27.768 1.00 38.88 276 PRO A C 1
ATOM 2172 O O . PRO A 1 276 ? 27.012 -1.708 -27.808 1.00 38.88 276 PRO A O 1
ATOM 2175 N N . LEU A 1 277 ? 25.720 -3.529 -27.700 1.00 40.41 277 LEU A N 1
ATOM 2176 C CA . LEU A 1 277 ? 26.751 -4.450 -28.139 1.00 40.41 277 LEU A CA 1
ATOM 2177 C C . LEU A 1 277 ? 26.872 -4.193 -29.632 1.00 40.41 277 LEU A C 1
ATOM 2179 O O . LEU A 1 277 ? 25.946 -4.494 -30.382 1.00 40.41 277 LEU A O 1
ATOM 2183 N N . ASP A 1 278 ? 27.967 -3.551 -30.026 1.00 39.12 278 ASP A N 1
ATOM 2184 C CA . ASP A 1 278 ? 28.320 -3.299 -31.415 1.00 39.12 278 ASP A CA 1
ATOM 2185 C C . ASP A 1 278 ? 28.074 -4.571 -32.246 1.00 39.12 278 ASP A C 1
ATOM 2187 O O . ASP A 1 278 ? 28.834 -5.535 -32.184 1.00 39.12 278 ASP A O 1
ATOM 2191 N N . GLY A 1 279 ? 26.970 -4.589 -32.998 1.00 40.66 279 GLY A N 1
ATOM 2192 C CA . GLY A 1 279 ? 26.664 -5.627 -33.983 1.00 40.66 279 GLY A CA 1
ATOM 2193 C C . GLY A 1 279 ? 25.876 -6.859 -33.522 1.00 40.66 279 GLY A C 1
ATOM 2194 O O . GLY A 1 279 ? 25.599 -7.700 -34.374 1.00 40.66 279 GLY A O 1
ATOM 2195 N N . MET A 1 280 ? 25.456 -6.979 -32.259 1.00 38.25 280 MET A N 1
ATOM 2196 C CA . MET A 1 280 ? 24.527 -8.046 -31.841 1.00 38.25 280 MET A CA 1
ATOM 2197 C C . MET A 1 280 ? 23.109 -7.474 -31.784 1.00 38.25 280 MET A C 1
ATOM 2199 O O . MET A 1 280 ? 22.877 -6.438 -31.164 1.00 38.25 280 MET A O 1
ATOM 2203 N N . GLY A 1 281 ? 22.163 -8.106 -32.485 1.00 39.34 281 GLY A N 1
ATOM 2204 C CA . GLY A 1 281 ? 20.763 -7.678 -32.491 1.00 39.34 281 GLY A CA 1
ATOM 2205 C C . GLY A 1 281 ? 20.212 -7.535 -31.068 1.00 39.34 281 GLY A C 1
ATOM 2206 O O . GLY A 1 281 ? 20.638 -8.249 -30.167 1.00 39.34 281 GLY A O 1
ATOM 2207 N N . TYR A 1 282 ? 19.250 -6.628 -30.887 1.00 40.88 282 TYR A N 1
ATOM 2208 C CA . TYR A 1 282 ? 18.583 -6.242 -29.629 1.00 40.88 282 TYR A CA 1
ATOM 2209 C C . TYR A 1 282 ? 17.944 -7.390 -28.798 1.00 40.88 282 TYR A C 1
ATOM 2211 O O . TYR A 1 282 ? 17.206 -7.130 -27.859 1.00 40.88 282 TYR A O 1
ATOM 2219 N N . TRP A 1 283 ? 18.201 -8.659 -29.118 1.00 38.47 283 TRP A N 1
ATOM 2220 C CA . TRP A 1 283 ? 17.497 -9.828 -28.585 1.00 38.47 283 TRP A CA 1
ATOM 2221 C C . TRP A 1 283 ? 18.318 -10.698 -27.627 1.00 38.47 283 TRP A C 1
ATOM 2223 O O . TRP A 1 283 ? 17.763 -11.620 -27.040 1.00 38.47 283 TRP A O 1
ATOM 2233 N N . GLU A 1 284 ? 19.603 -10.410 -27.416 1.00 40.22 284 GLU A N 1
ATOM 2234 C CA . GLU A 1 284 ? 20.433 -11.129 -26.437 1.00 40.22 284 GLU A CA 1
ATOM 2235 C C . GLU A 1 284 ? 20.728 -10.241 -25.222 1.00 40.22 284 GLU A C 1
ATOM 2237 O O . GLU A 1 284 ? 21.871 -9.905 -24.911 1.00 40.22 284 GLU A O 1
ATOM 2242 N N . HIS A 1 285 ? 19.674 -9.823 -24.517 1.00 43.34 285 HIS A N 1
ATOM 2243 C CA . HIS A 1 285 ? 19.843 -9.306 -23.164 1.00 43.34 285 HIS A CA 1
ATOM 2244 C C . HIS A 1 285 ? 20.269 -10.468 -22.257 1.00 43.34 285 HIS A C 1
ATOM 2246 O O . HIS A 1 285 ? 19.541 -11.460 -22.188 1.00 43.34 285 HIS A O 1
ATOM 2252 N N . PRO A 1 286 ? 21.399 -10.389 -21.524 1.00 43.62 286 PRO A N 1
ATOM 2253 C CA . PRO A 1 286 ? 21.632 -11.314 -20.430 1.00 43.62 286 PRO A CA 1
ATOM 2254 C C . PRO A 1 286 ? 20.537 -11.038 -19.403 1.00 43.62 286 PRO A C 1
ATOM 2256 O O . PRO A 1 286 ? 20.571 -10.024 -18.704 1.00 43.62 286 PRO A O 1
ATOM 2259 N N . HIS A 1 287 ? 19.520 -11.900 -19.389 1.00 50.91 287 HIS A N 1
ATOM 2260 C CA . HIS A 1 287 ? 18.428 -11.867 -18.432 1.00 50.91 287 HIS A CA 1
ATOM 2261 C C . HIS A 1 287 ? 19.023 -11.638 -17.042 1.00 50.91 287 HIS A C 1
ATOM 2263 O O . HIS A 1 287 ? 19.891 -12.400 -16.610 1.00 50.91 287 HIS A O 1
ATOM 2269 N N . LEU A 1 288 ? 18.607 -10.575 -16.343 1.00 51.19 288 LEU A N 1
ATOM 2270 C CA . LEU A 1 288 ? 18.874 -10.509 -14.911 1.00 51.19 288 LEU A CA 1
ATOM 2271 C C . LEU A 1 288 ? 18.277 -11.792 -14.321 1.00 51.19 288 LEU A C 1
ATOM 2273 O O . LEU A 1 288 ? 17.078 -12.016 -14.506 1.00 51.19 288 LEU A O 1
ATOM 2277 N N . PRO A 1 289 ? 19.078 -12.665 -13.687 1.00 53.88 289 PRO A N 1
ATOM 2278 C CA . PRO A 1 289 ? 18.562 -13.934 -13.218 1.00 53.88 289 PRO A CA 1
ATOM 2279 C C . PRO A 1 289 ? 17.537 -13.640 -12.127 1.00 53.88 289 PRO A C 1
ATOM 2281 O O . PRO A 1 289 ? 17.894 -13.116 -11.068 1.00 53.88 289 PRO A O 1
ATOM 2284 N N . TRP A 1 290 ? 16.274 -13.959 -12.410 1.00 59.78 290 TRP A N 1
ATOM 2285 C CA . TRP A 1 290 ? 15.217 -14.005 -11.411 1.00 59.78 290 TRP A CA 1
ATOM 2286 C C . TRP A 1 290 ? 15.676 -14.940 -10.302 1.00 59.78 290 TRP A C 1
ATOM 2288 O O . TRP A 1 290 ? 15.953 -16.117 -10.533 1.00 59.78 290 TRP A O 1
ATOM 2298 N N . ARG A 1 291 ? 15.833 -14.390 -9.102 1.00 68.38 291 ARG A N 1
ATOM 2299 C CA . ARG A 1 291 ? 16.246 -15.154 -7.923 1.00 68.38 291 ARG A CA 1
ATOM 2300 C C . ARG A 1 291 ? 15.037 -15.785 -7.250 1.00 68.38 291 ARG A C 1
ATOM 2302 O O . ARG A 1 291 ? 15.161 -16.838 -6.635 1.00 68.38 291 ARG A O 1
ATOM 2309 N N . SER A 1 292 ? 13.891 -15.125 -7.368 1.00 72.50 292 SER A N 1
ATOM 2310 C CA . SER A 1 292 ? 12.610 -15.556 -6.839 1.00 72.50 292 SER A CA 1
ATOM 2311 C C . SER A 1 292 ? 12.020 -16.709 -7.652 1.00 72.50 292 SER A C 1
ATOM 2313 O O . SER A 1 292 ? 11.889 -16.630 -8.871 1.00 72.50 292 SER A O 1
ATOM 2315 N N . GLN A 1 293 ? 11.598 -17.760 -6.961 1.00 69.25 293 GLN A N 1
ATOM 2316 C CA . GLN A 1 293 ? 10.904 -18.930 -7.495 1.00 69.25 293 GLN A CA 1
ATOM 2317 C C . GLN A 1 293 ? 9.421 -18.974 -7.080 1.00 69.25 293 GLN A C 1
ATOM 2319 O O . GLN A 1 293 ? 8.621 -19.576 -7.797 1.00 69.25 293 GLN A O 1
ATOM 2324 N N . SER A 1 294 ? 9.041 -18.301 -5.986 1.00 73.12 294 SER A N 1
ATOM 2325 C CA . SER A 1 294 ? 7.686 -18.249 -5.407 1.00 73.12 294 SER A CA 1
ATOM 2326 C C . SER A 1 294 ? 7.214 -16.816 -5.110 1.00 73.12 294 SER A C 1
ATOM 2328 O O . SER A 1 294 ? 8.028 -15.904 -4.971 1.00 73.12 294 SER A O 1
ATOM 2330 N N . ILE A 1 295 ? 5.897 -16.621 -4.951 1.00 73.25 295 ILE A N 1
ATOM 2331 C CA . ILE A 1 295 ? 5.300 -15.366 -4.457 1.00 73.25 295 ILE A CA 1
ATOM 2332 C C . ILE A 1 295 ? 5.642 -15.086 -2.981 1.00 73.25 295 ILE A C 1
ATOM 2334 O O . ILE A 1 295 ? 5.594 -13.946 -2.521 1.00 73.25 295 ILE A O 1
ATOM 2338 N N . ASP A 1 296 ? 6.017 -16.128 -2.238 1.00 76.31 296 ASP A N 1
ATOM 2339 C CA . ASP A 1 296 ? 6.422 -16.031 -0.833 1.00 76.31 296 ASP A CA 1
ATOM 2340 C C . ASP A 1 296 ? 7.897 -15.619 -0.657 1.00 76.31 296 ASP A C 1
ATOM 2342 O O . ASP A 1 296 ? 8.335 -15.333 0.462 1.00 76.31 296 ASP A O 1
ATOM 2346 N N . ASP A 1 297 ? 8.674 -15.583 -1.742 1.00 80.81 297 ASP A N 1
ATOM 2347 C CA . ASP A 1 297 ? 10.121 -15.411 -1.667 1.00 80.81 297 ASP A CA 1
ATOM 2348 C C . ASP A 1 297 ? 10.547 -13.992 -1.317 1.00 80.81 297 ASP A C 1
ATOM 2350 O O . ASP A 1 297 ? 9.900 -12.980 -1.627 1.00 80.81 297 ASP A O 1
ATOM 2354 N N . GLU A 1 298 ? 11.729 -13.900 -0.701 1.00 76.06 298 GLU A N 1
ATOM 2355 C CA . GLU A 1 298 ? 12.242 -12.603 -0.302 1.00 76.06 298 GLU A CA 1
ATOM 2356 C C . GLU A 1 298 ? 12.806 -11.731 -1.421 1.00 76.06 298 GLU A C 1
ATOM 2358 O O . GLU A 1 298 ? 12.863 -10.507 -1.304 1.00 76.06 298 GLU A O 1
ATOM 2363 N N . PHE A 1 299 ? 13.132 -12.333 -2.552 1.00 80.94 299 PHE A N 1
ATOM 2364 C CA . PHE A 1 299 ? 13.698 -11.602 -3.677 1.00 80.94 299 PHE A CA 1
ATOM 2365 C C . PHE A 1 299 ? 12.640 -11.116 -4.672 1.00 80.94 299 PHE A C 1
ATOM 2367 O O . PHE A 1 299 ? 12.948 -10.248 -5.483 1.00 80.94 299 PHE A O 1
ATOM 2374 N N . LEU A 1 300 ? 11.384 -11.573 -4.560 1.00 83.81 300 LEU A N 1
ATOM 2375 C CA . LEU A 1 300 ? 10.319 -11.295 -5.529 1.00 83.81 300 LEU A CA 1
ATOM 2376 C C . LEU A 1 300 ? 10.159 -9.805 -5.842 1.00 83.81 300 LEU A C 1
ATOM 2378 O O . LEU A 1 300 ? 10.194 -9.394 -6.998 1.00 83.81 300 LEU A O 1
ATOM 2382 N N . VAL A 1 301 ? 9.999 -8.978 -4.808 1.00 87.06 301 VAL A N 1
ATOM 2383 C CA . VAL A 1 301 ? 9.753 -7.538 -4.976 1.00 87.06 301 VAL A CA 1
ATOM 2384 C C . VAL A 1 301 ? 10.944 -6.841 -5.629 1.00 87.06 301 VAL A C 1
ATOM 2386 O O . VAL A 1 301 ? 10.760 -5.940 -6.446 1.00 87.06 301 VAL A O 1
ATOM 2389 N N . LYS A 1 302 ? 12.166 -7.282 -5.317 1.00 85.12 302 LYS A N 1
ATOM 2390 C CA . LYS A 1 302 ? 13.381 -6.774 -5.955 1.00 85.12 302 LYS A CA 1
ATOM 2391 C C . LYS A 1 302 ? 13.434 -7.169 -7.430 1.00 85.12 302 LYS A C 1
ATOM 2393 O O . LYS A 1 302 ? 13.748 -6.321 -8.264 1.00 85.12 302 LYS A O 1
ATOM 2398 N N . ASP A 1 303 ? 13.143 -8.426 -7.749 1.00 79.12 303 ASP A N 1
ATOM 2399 C CA . ASP A 1 303 ? 13.173 -8.924 -9.125 1.00 79.12 303 ASP A CA 1
ATOM 2400 C C . ASP A 1 303 ? 12.115 -8.218 -9.988 1.00 79.12 303 ASP A C 1
ATOM 2402 O O . ASP A 1 303 ? 12.434 -7.731 -11.073 1.00 79.12 303 ASP A O 1
ATOM 2406 N N . ILE A 1 304 ? 10.900 -8.033 -9.455 1.00 80.19 304 ILE A N 1
ATOM 2407 C CA . ILE A 1 304 ? 9.836 -7.244 -10.095 1.00 80.19 304 ILE A CA 1
ATOM 2408 C C . ILE A 1 304 ? 10.291 -5.803 -10.322 1.00 80.19 304 ILE A C 1
ATOM 2410 O O . ILE A 1 304 ? 10.134 -5.276 -11.422 1.00 80.19 304 ILE A O 1
ATOM 2414 N N . PHE A 1 305 ? 10.860 -5.150 -9.305 1.00 83.56 305 PHE A N 1
ATOM 2415 C CA . PHE A 1 305 ? 11.257 -3.751 -9.434 1.00 83.56 305 PHE A CA 1
ATOM 2416 C C . PHE A 1 305 ? 12.382 -3.569 -10.467 1.00 83.56 305 PHE A C 1
ATOM 2418 O O . PHE A 1 305 ? 12.297 -2.664 -11.295 1.00 83.56 305 PHE A O 1
ATOM 2425 N N . ASN A 1 306 ? 13.373 -4.469 -10.498 1.00 77.00 306 ASN A N 1
ATOM 2426 C CA . ASN A 1 306 ? 14.389 -4.518 -11.556 1.00 77.00 306 ASN A CA 1
ATOM 2427 C C . ASN A 1 306 ? 13.760 -4.670 -12.949 1.00 77.00 306 ASN A C 1
ATOM 2429 O O . ASN A 1 306 ? 14.086 -3.907 -13.857 1.00 77.00 306 ASN A O 1
ATOM 2433 N N . ALA A 1 307 ? 12.861 -5.643 -13.117 1.00 74.06 307 ALA A N 1
ATOM 2434 C CA . ALA A 1 307 ? 12.240 -5.938 -14.405 1.00 74.06 307 ALA A CA 1
ATOM 2435 C C . ALA A 1 307 ? 11.400 -4.762 -14.926 1.00 74.06 307 ALA A C 1
ATOM 2437 O O . ALA A 1 307 ? 11.491 -4.411 -16.099 1.00 74.06 307 ALA A O 1
ATOM 2438 N N . VAL A 1 308 ? 10.634 -4.105 -14.050 1.00 74.62 308 VAL A N 1
ATOM 2439 C CA . VAL A 1 308 ? 9.838 -2.921 -14.408 1.00 74.62 308 VAL A CA 1
ATOM 2440 C C . VAL A 1 308 ? 10.728 -1.752 -14.835 1.00 74.62 308 VAL A C 1
ATOM 2442 O O . VAL A 1 308 ? 10.423 -1.083 -15.822 1.00 74.62 308 VAL A O 1
ATOM 2445 N N . ILE A 1 309 ? 11.840 -1.509 -14.133 1.00 73.38 309 ILE A N 1
ATOM 2446 C CA . ILE A 1 309 ? 12.796 -0.460 -14.515 1.00 73.38 309 ILE A CA 1
ATOM 2447 C C . ILE A 1 309 ? 13.368 -0.739 -15.909 1.00 73.38 309 ILE A C 1
ATOM 2449 O O . ILE A 1 309 ? 13.398 0.171 -16.738 1.00 73.38 309 ILE A O 1
ATOM 2453 N N . LEU A 1 310 ? 13.788 -1.980 -16.178 1.00 70.69 310 LEU A N 1
ATOM 2454 C CA . LEU A 1 310 ? 14.316 -2.380 -17.486 1.00 70.69 310 LEU A CA 1
ATOM 2455 C C . LEU A 1 310 ? 13.279 -2.189 -18.598 1.00 70.69 310 LEU A C 1
ATOM 2457 O O . LEU A 1 310 ? 13.567 -1.507 -19.578 1.00 70.69 310 LEU A O 1
ATOM 2461 N N . ALA A 1 311 ? 12.056 -2.681 -18.395 1.00 67.62 311 ALA A N 1
ATOM 2462 C CA . ALA A 1 311 ? 10.966 -2.547 -19.358 1.00 67.62 311 ALA A CA 1
ATOM 2463 C C . ALA A 1 311 ? 10.663 -1.078 -19.705 1.00 67.62 311 ALA A C 1
ATOM 2465 O O . ALA A 1 311 ? 10.470 -0.729 -20.866 1.00 67.62 311 ALA A O 1
ATOM 2466 N N . LEU A 1 312 ? 10.664 -0.182 -18.711 1.00 66.81 312 LEU A N 1
ATOM 2467 C CA . LEU A 1 312 ? 10.433 1.249 -18.942 1.00 66.81 312 LEU A CA 1
ATOM 2468 C C . LEU A 1 312 ? 11.602 1.946 -19.652 1.00 66.81 312 LEU A C 1
ATOM 2470 O O . LEU A 1 312 ? 11.396 2.972 -20.307 1.00 66.81 312 LEU A O 1
ATOM 2474 N N . ILE A 1 313 ? 12.830 1.447 -19.495 1.00 64.69 313 ILE A N 1
ATOM 2475 C CA . ILE A 1 313 ? 14.002 1.937 -20.234 1.00 64.69 313 ILE A CA 1
ATOM 2476 C C . ILE A 1 313 ? 13.924 1.478 -21.696 1.00 64.69 313 ILE A C 1
ATOM 2478 O O . ILE A 1 313 ? 14.131 2.302 -22.589 1.00 64.69 313 ILE A O 1
ATOM 2482 N N . GLU A 1 314 ? 13.575 0.212 -21.934 1.00 59.84 314 GLU A N 1
ATOM 2483 C CA . GLU A 1 314 ? 13.344 -0.358 -23.268 1.00 59.84 314 GLU A CA 1
ATOM 2484 C C . GLU A 1 314 ? 12.208 0.370 -24.001 1.00 59.84 314 GLU A C 1
ATOM 2486 O O . GLU A 1 314 ? 12.417 0.880 -25.096 1.00 59.84 314 GLU A O 1
ATOM 2491 N N . GLU A 1 315 ? 11.047 0.580 -23.371 1.00 58.16 315 GLU A N 1
ATOM 2492 C CA . GLU A 1 315 ? 9.929 1.322 -23.982 1.00 58.16 315 GLU A CA 1
ATOM 2493 C C . GLU A 1 315 ? 10.345 2.750 -24.397 1.00 58.16 315 GLU A C 1
ATOM 2495 O O . GLU A 1 315 ? 9.945 3.266 -25.445 1.00 58.16 315 GLU A O 1
ATOM 2500 N N . LYS A 1 316 ? 11.183 3.417 -23.590 1.00 58.22 316 LYS A N 1
ATOM 2501 C CA . LYS A 1 316 ? 11.700 4.759 -23.907 1.00 58.22 316 LYS A CA 1
ATOM 2502 C C . LYS A 1 316 ? 12.709 4.746 -25.055 1.00 58.22 316 LYS A C 1
ATOM 2504 O O . LYS A 1 316 ? 12.752 5.729 -25.798 1.00 58.22 316 LYS A O 1
ATOM 2509 N N . SER A 1 317 ? 13.504 3.686 -25.204 1.00 53.88 317 SER A N 1
ATOM 2510 C CA . SER A 1 317 ? 14.470 3.542 -26.300 1.00 53.88 317 SER A CA 1
ATOM 2511 C C . SER A 1 317 ? 13.796 3.090 -27.607 1.00 53.88 317 SER A C 1
ATOM 2513 O O . SER A 1 317 ? 14.183 3.550 -28.684 1.00 53.88 317 SER A O 1
ATOM 2515 N N . GLU A 1 318 ? 12.718 2.306 -27.518 1.00 49.25 318 GLU A N 1
ATOM 2516 C CA . GLU A 1 318 ? 11.938 1.765 -28.638 1.00 49.25 318 GLU A CA 1
ATOM 2517 C C . GLU A 1 318 ? 10.845 2.696 -29.184 1.00 49.25 318 GLU A C 1
ATOM 2519 O O . GLU A 1 318 ? 10.187 2.349 -30.164 1.00 49.25 318 GLU A O 1
ATOM 2524 N N . ARG A 1 319 ? 10.697 3.932 -28.678 1.00 45.16 319 ARG A N 1
ATOM 2525 C CA . ARG A 1 319 ? 9.774 4.971 -29.209 1.00 45.16 319 ARG A CA 1
ATOM 2526 C C . ARG A 1 319 ? 9.947 5.339 -30.704 1.00 45.16 319 ARG A C 1
ATOM 2528 O O . ARG A 1 319 ? 9.314 6.280 -31.180 1.00 45.16 319 ARG A O 1
ATOM 2535 N N . ARG A 1 320 ? 10.751 4.598 -31.478 1.00 40.28 320 ARG A N 1
ATOM 2536 C CA . ARG A 1 320 ? 10.699 4.549 -32.950 1.00 40.28 320 ARG A CA 1
ATOM 2537 C C . ARG A 1 320 ? 9.665 3.570 -33.523 1.00 40.28 320 ARG A C 1
ATOM 2539 O O . ARG A 1 320 ? 9.379 3.684 -34.712 1.00 40.28 320 ARG A O 1
ATOM 2546 N N . ILE A 1 321 ? 9.075 2.662 -32.746 1.00 38.34 321 ILE A N 1
ATOM 2547 C CA . ILE A 1 321 ? 8.103 1.687 -33.256 1.00 38.34 321 ILE A CA 1
ATOM 2548 C C . ILE A 1 321 ? 6.825 1.767 -32.419 1.00 38.34 321 ILE A C 1
ATOM 2550 O O . ILE A 1 321 ? 6.793 1.438 -31.240 1.00 38.34 321 ILE A O 1
ATOM 2554 N N . ARG A 1 322 ? 5.754 2.260 -33.051 1.00 39.38 322 ARG A N 1
ATOM 2555 C CA . ARG A 1 322 ? 4.392 2.240 -32.507 1.00 39.38 322 ARG A CA 1
ATOM 2556 C C . ARG A 1 322 ? 4.008 0.797 -32.185 1.00 39.38 322 ARG A C 1
ATOM 2558 O O . ARG A 1 322 ? 3.900 -0.003 -33.112 1.00 39.38 322 ARG A O 1
ATOM 2565 N N . VAL A 1 323 ? 3.709 0.494 -30.928 1.00 39.47 323 VAL A N 1
ATOM 2566 C CA . VAL A 1 323 ? 2.981 -0.729 -30.578 1.00 39.47 323 VAL A CA 1
ATOM 2567 C C . VAL A 1 323 ? 1.765 -0.347 -29.747 1.00 39.47 323 VAL A C 1
ATOM 2569 O O . VAL A 1 323 ? 1.866 0.308 -28.715 1.00 39.47 323 VAL A O 1
ATOM 2572 N N . ASN A 1 324 ? 0.605 -0.703 -30.292 1.00 35.22 324 ASN A N 1
ATOM 2573 C CA . ASN A 1 324 ? -0.715 -0.509 -29.715 1.00 35.22 324 ASN A CA 1
ATOM 2574 C C . ASN A 1 324 ? -0.877 -1.321 -28.419 1.00 35.22 324 ASN A C 1
ATOM 2576 O O . ASN A 1 324 ? -0.588 -2.514 -28.427 1.00 35.22 324 ASN A O 1
ATOM 2580 N N . GLY A 1 325 ? -1.418 -0.683 -27.376 1.00 38.88 325 GLY A N 1
ATOM 2581 C CA . GLY A 1 325 ? -2.364 -1.246 -26.398 1.00 38.88 325 GLY A CA 1
ATOM 2582 C C . GLY A 1 325 ? -2.168 -2.690 -25.931 1.00 38.88 325 GLY A C 1
ATOM 2583 O O . GLY A 1 325 ? -3.112 -3.471 -25.991 1.00 38.88 325 GLY A O 1
ATOM 2584 N N . THR A 1 326 ? -0.970 -3.068 -25.481 1.00 38.59 326 THR A N 1
ATOM 2585 C CA . THR A 1 326 ? -0.757 -4.346 -24.782 1.00 38.59 326 THR A CA 1
ATOM 2586 C C . THR A 1 326 ? -0.213 -4.097 -23.385 1.00 38.59 326 THR A C 1
ATOM 2588 O O . THR A 1 326 ? 0.784 -3.393 -23.236 1.00 38.59 326 THR A O 1
ATOM 2591 N N . THR A 1 327 ? -0.833 -4.727 -22.386 1.00 40.94 327 THR A N 1
ATOM 2592 C CA . THR A 1 327 ? -0.454 -4.688 -20.965 1.00 40.94 327 THR A CA 1
ATOM 2593 C C . THR A 1 327 ? 1.057 -4.857 -20.756 1.00 40.94 327 THR A C 1
ATOM 2595 O O . THR A 1 327 ? 1.658 -5.823 -21.248 1.00 40.94 327 THR A O 1
ATOM 2598 N N . ARG A 1 328 ? 1.667 -3.972 -19.954 1.00 47.72 328 ARG A N 1
ATOM 2599 C CA . ARG A 1 328 ? 3.118 -3.944 -19.654 1.00 47.72 328 ARG A CA 1
ATOM 2600 C C . ARG A 1 328 ? 3.668 -5.211 -18.976 1.00 47.72 328 ARG A C 1
ATOM 2602 O O . ARG A 1 328 ? 4.879 -5.404 -18.919 1.00 47.72 328 ARG A O 1
ATOM 2609 N N . LEU A 1 329 ? 2.791 -6.122 -18.550 1.00 41.09 329 LEU A N 1
ATOM 2610 C CA . LEU A 1 329 ? 3.119 -7.471 -18.069 1.00 41.09 329 LEU A CA 1
ATOM 2611 C C . LEU A 1 329 ? 3.904 -8.310 -19.095 1.00 41.09 329 LEU A C 1
ATOM 2613 O O . LEU A 1 329 ? 4.657 -9.195 -18.700 1.00 41.09 329 LEU A O 1
ATOM 2617 N N . ARG A 1 330 ? 3.799 -8.022 -20.406 1.00 41.78 330 ARG A N 1
ATOM 2618 C CA . ARG A 1 330 ? 4.563 -8.744 -21.448 1.00 41.78 330 ARG A CA 1
ATOM 2619 C C . ARG A 1 330 ? 6.084 -8.617 -21.306 1.00 41.78 330 ARG A C 1
ATOM 2621 O O . ARG A 1 330 ? 6.784 -9.504 -21.799 1.00 41.78 330 ARG A O 1
ATOM 2628 N N . TYR A 1 331 ? 6.560 -7.562 -20.641 1.00 41.47 331 TYR A N 1
ATOM 2629 C CA . TYR A 1 331 ? 7.983 -7.275 -20.431 1.00 41.47 331 TYR A CA 1
ATOM 2630 C C . TYR A 1 331 ? 8.536 -7.864 -19.120 1.00 41.47 331 TYR A C 1
ATOM 2632 O O . TYR A 1 331 ? 9.747 -7.895 -18.916 1.00 41.47 331 TYR A O 1
ATOM 2640 N N . VAL A 1 332 ? 7.676 -8.383 -18.235 1.00 40.94 332 VAL A N 1
ATOM 2641 C CA . VAL A 1 332 ? 8.092 -9.061 -16.998 1.00 40.94 332 VAL A CA 1
ATOM 2642 C C . VAL A 1 332 ? 8.329 -10.542 -17.313 1.00 40.94 332 VAL A C 1
ATOM 2644 O O . VAL A 1 332 ? 7.430 -11.378 -17.250 1.00 40.94 332 VAL A O 1
ATOM 2647 N N . LEU A 1 333 ? 9.551 -10.865 -17.737 1.00 41.09 333 LEU A N 1
ATOM 2648 C CA . LEU A 1 333 ? 9.948 -12.211 -18.159 1.00 41.09 333 LEU A CA 1
ATOM 2649 C C . LEU A 1 333 ? 10.243 -13.119 -16.957 1.00 41.09 333 LEU A C 1
ATOM 2651 O O . LEU A 1 333 ? 11.396 -13.248 -16.579 1.00 41.09 333 LEU A O 1
ATOM 2655 N N . GLY A 1 334 ? 9.242 -13.761 -16.354 1.00 37.19 334 GLY A N 1
ATOM 2656 C CA . GLY A 1 334 ? 9.487 -14.737 -15.284 1.00 37.19 334 GLY A CA 1
ATOM 2657 C C . GLY A 1 334 ? 9.868 -16.125 -15.818 1.00 37.19 334 GLY A C 1
ATOM 2658 O O . GLY A 1 334 ? 9.085 -16.743 -16.536 1.00 37.19 334 GLY A O 1
ATOM 2659 N N . GLU A 1 335 ? 11.039 -16.644 -15.433 1.00 33.12 335 GLU A N 1
ATOM 2660 C CA . GLU A 1 335 ? 11.402 -18.065 -15.620 1.00 33.12 335 GLU A CA 1
ATOM 2661 C C . GLU A 1 335 ? 10.848 -18.982 -14.513 1.00 33.12 335 GLU A C 1
ATOM 2663 O O . GLU A 1 335 ? 10.945 -20.206 -14.606 1.00 33.12 335 GLU A O 1
ATOM 2668 N N . SER A 1 336 ? 10.222 -18.421 -13.471 1.00 37.81 336 SER A N 1
ATOM 2669 C CA . SER A 1 336 ? 9.450 -19.223 -12.518 1.00 37.81 336 SER A CA 1
ATOM 2670 C C . SER A 1 336 ? 8.274 -19.887 -13.246 1.00 37.81 336 SER A C 1
ATOM 2672 O O . SER A 1 336 ? 7.545 -19.239 -13.999 1.00 37.81 336 SER A O 1
ATOM 2674 N N . ILE A 1 337 ? 8.088 -21.191 -13.014 1.00 36.47 337 ILE A N 1
ATOM 2675 C CA . ILE A 1 337 ? 7.038 -22.025 -13.630 1.00 36.47 337 ILE A CA 1
ATOM 2676 C C . ILE A 1 337 ? 5.657 -21.365 -13.479 1.00 36.47 337 ILE A C 1
ATOM 2678 O O . ILE A 1 337 ? 4.888 -21.323 -14.434 1.00 36.47 337 ILE A O 1
ATOM 2682 N N . TRP A 1 338 ? 5.408 -20.739 -12.326 1.00 36.59 338 TRP A N 1
ATOM 2683 C CA . TRP A 1 338 ? 4.191 -19.980 -12.033 1.00 36.59 338 TRP A CA 1
ATOM 2684 C C . TRP A 1 338 ? 3.976 -18.766 -12.950 1.00 36.59 338 TRP A C 1
ATOM 2686 O O . TRP A 1 338 ? 2.857 -18.490 -13.372 1.00 36.59 338 TRP A O 1
ATOM 2696 N N . PHE A 1 339 ? 5.045 -18.048 -13.294 1.00 43.97 339 PHE A N 1
ATOM 2697 C CA . PHE A 1 339 ? 4.980 -16.865 -14.154 1.00 43.97 339 PHE A CA 1
ATOM 2698 C C . PHE A 1 339 ? 4.859 -17.215 -15.634 1.00 43.97 339 PHE A C 1
ATOM 2700 O O . PHE A 1 339 ? 4.209 -16.487 -16.383 1.00 43.97 339 PHE A O 1
ATOM 2707 N N . ARG A 1 340 ? 5.480 -18.317 -16.069 1.00 41.41 340 ARG A N 1
ATOM 2708 C CA . ARG A 1 340 ? 5.347 -18.802 -17.446 1.00 41.41 340 ARG A CA 1
ATOM 2709 C C . ARG A 1 340 ? 3.896 -19.164 -17.754 1.00 41.41 340 ARG A C 1
ATOM 2711 O O . ARG A 1 340 ? 3.397 -18.803 -18.819 1.00 41.41 340 ARG A O 1
ATOM 2718 N N . ASP A 1 341 ? 3.237 -19.825 -16.808 1.00 41.50 341 ASP A N 1
ATOM 2719 C CA . ASP A 1 341 ? 1.841 -20.234 -16.933 1.00 41.50 341 ASP A CA 1
ATOM 2720 C C . ASP A 1 341 ? 0.903 -19.010 -16.832 1.00 41.50 341 ASP A C 1
ATOM 2722 O O . ASP A 1 341 ? 0.049 -18.827 -17.697 1.00 41.50 341 ASP A O 1
ATOM 2726 N N . LEU A 1 342 ? 1.167 -18.066 -15.914 1.00 43.19 342 LEU A N 1
ATOM 2727 C CA . LEU A 1 342 ? 0.459 -16.776 -15.845 1.00 43.19 342 LEU A CA 1
ATOM 2728 C C . LEU A 1 342 ? 0.587 -15.943 -17.132 1.00 43.19 342 LEU A C 1
ATOM 2730 O O . LEU A 1 342 ? -0.394 -15.389 -17.626 1.00 43.19 342 LEU A O 1
ATOM 2734 N N . ARG A 1 343 ? 1.791 -15.842 -17.706 1.00 44.00 343 ARG A N 1
ATOM 2735 C CA . ARG A 1 343 ? 2.019 -15.131 -18.972 1.00 44.00 343 ARG A CA 1
ATOM 2736 C C . ARG A 1 343 ? 1.263 -15.802 -20.115 1.00 44.00 343 ARG A C 1
ATOM 2738 O O . ARG A 1 343 ? 0.725 -15.103 -20.969 1.00 44.00 343 ARG A O 1
ATOM 2745 N N . ALA A 1 344 ? 1.225 -17.134 -20.146 1.00 43.53 344 ALA A N 1
ATOM 2746 C CA . ALA A 1 344 ? 0.467 -17.875 -21.147 1.00 43.53 344 ALA A CA 1
ATOM 2747 C C . ALA A 1 344 ? -1.043 -17.606 -21.041 1.00 43.53 344 ALA A C 1
ATOM 2749 O O . ALA A 1 344 ? -1.702 -17.516 -22.074 1.00 43.53 344 ALA A O 1
ATOM 2750 N N . ASP A 1 345 ? -1.569 -17.417 -19.831 1.00 38.56 345 ASP A N 1
ATOM 2751 C CA . ASP A 1 345 ? -2.987 -17.129 -19.604 1.00 38.56 345 ASP A CA 1
ATOM 2752 C C . ASP A 1 345 ? -3.350 -15.653 -19.849 1.00 38.56 345 ASP A C 1
ATOM 2754 O O . ASP A 1 345 ? -4.382 -15.373 -20.456 1.00 38.56 345 ASP A O 1
ATOM 2758 N N . LEU A 1 346 ? -2.471 -14.704 -19.510 1.00 38.38 346 LEU A N 1
ATOM 2759 C CA . LEU A 1 346 ? -2.643 -13.275 -19.824 1.00 38.38 346 LEU A CA 1
ATOM 2760 C C . LEU A 1 346 ? -2.509 -12.955 -21.322 1.00 38.38 346 LEU A C 1
ATOM 2762 O O . LEU A 1 346 ? -3.041 -11.954 -21.785 1.00 38.38 346 LEU A O 1
ATOM 2766 N N . LEU A 1 347 ? -1.787 -13.778 -22.090 1.00 36.12 347 LEU A N 1
ATOM 2767 C CA . LEU A 1 347 ? -1.669 -13.648 -23.550 1.00 36.12 347 LEU A CA 1
ATOM 2768 C C . LEU A 1 347 ? -2.854 -14.259 -24.320 1.00 36.12 347 LEU A C 1
ATOM 2770 O O . LEU A 1 347 ? -2.913 -14.102 -25.541 1.00 36.12 347 LEU A O 1
ATOM 2774 N N . ARG A 1 348 ? -3.739 -15.002 -23.641 1.00 32.75 348 ARG A N 1
ATOM 2775 C CA . ARG A 1 348 ? -4.904 -15.690 -24.229 1.00 32.75 348 ARG A CA 1
ATOM 2776 C C . ARG A 1 348 ? -6.226 -14.929 -24.065 1.00 32.75 348 ARG A C 1
ATOM 2778 O O . ARG A 1 348 ? -7.213 -15.345 -24.673 1.00 32.75 348 ARG A O 1
ATOM 2785 N N . LEU A 1 349 ? -6.242 -13.861 -23.267 1.00 32.62 349 LEU A N 1
ATOM 2786 C CA . LEU A 1 349 ? -7.293 -12.837 -23.226 1.00 32.62 349 LEU A CA 1
ATOM 2787 C C . LEU A 1 349 ? -6.950 -11.716 -24.212 1.00 32.62 349 LEU A C 1
ATOM 2789 O O . LEU A 1 349 ? -7.910 -11.134 -24.765 1.00 32.62 349 LEU A O 1
#

Radius of gyration: 26.31 Å; chains: 1; bounding box: 48×71×76 Å

Sequence (349 aa):
MQNEYVSAVKTHASVLVEHLNRYGIKLKKTQAIEVIANLQGQTDWNRVRAKLTGVEKKLMPELPAGAKPLRAMILLGRPGIGKTEALKTIVELEQADSQTNSLFICLSGSAHVYLDEQDSISYHSNNFDVHYSSTGIIKTTGRLRLPNKPILINMISDERGSRHGLKQSLISFLIQNKELFQSVRIGSVLIDELHCLQAEEEREIIETVAWFSATLPRPIRQLVMVSQVIPSFKTAPAGVDLKLLVDSQFPLAMDWKPNENLSFPHESVGQVYTRPLDGMGYWEHPHLPWRSQSIDDEFLVKDIFNAVILALIEEKSERRIRVNGTTRLRYVLGESIWFRDLRADLLRL

Foldseek 3Di:
DVVVVVVVLLVQLVVVQVVVVVVVDHDDSVRSSVVSVVCVVPDPVVVVCCVVVPDPPVLADDAPPPQAFFAEEEEEDAPPLCQLVLVVLLQLLLLLVLPAAAEEEELALPLPDDDDPVARLPVWEFEWEFEAELVETPDIDTDDDDASGYYYYGDHYPPVPDSHRSLVRLLVVLVVCLVVQQVGGHAEYEYEELQVDDLVSSLSNVLSVLRSLSSHDDDHQHYYYYYHDDRQDQDHRPRHQYEYEYECPRPCNPDDDPDDRDPHHYDYQYQPPPDPPVPDPPPPDPPPDQPDQDSNDPCSSSLSSNQSSNLSVVVVVVVVDDDDDDDSLCSSDDPRPSSVVSNVVSVVD

Secondary structure (DSSP, 8-state):
-HHHHHHHHHHHHHHHHHHHHHTT----HHHHHHHHHHHHHH--HHHHHHHHS------SPPPPTTPPPEEEEEEE--TTSSHHHHHHHHHHHHHHH-SSEEEEEETTS----SS-GGG-GGGSSEEEEEEEETTEEEEEEE---STT--EEEEEEESSTT--TTHHHHHHHHHHHTHHHHTTS-EEEEEEE-GGGS-HHHHHHHHHHHHHHHHTSPSP--EEEEEESS----SSPPTTEEEEEEEETTSHHHHS--SSSS--S-EEEE--------TTS-TT----------STT-TTHHHHHHHHHHHHHHHHHH-TTS---S--GGGG----SHHHHHHHHHHT--